Protein 6IEO (pdb70)

Radius of gyration: 20.19 Å; Cα contacts (8 Å, |Δi|>4): 829; chains: 1; bounding box: 56×50×42 Å

Structure (mmCIF, N/CA/C/O backbone):
data_6IEO
#
_entry.id   6IEO
#
_cell.length_a   107.114
_cell.length_b   107.114
_cell.length_c   61.529
_cell.angle_alpha   90.00
_cell.angle_beta   90.00
_cell.angle_gamma   120.00
#
_symmetry.space_group_name_H-M   'H 3'
#
loop_
_entity.id
_entity.type
_entity.pdbx_description
1 polymer 'Probable serine protease HtrA (DEGP protein)'
2 non-polymer 'phenylmethanesulfonic acid'
3 water water
#
loop_
_atom_site.group_PDB
_atom_site.id
_atom_site.type_symbol
_atom_site.label_atom_id
_atom_site.label_alt_id
_atom_site.label_comp_id
_atom_site.label_asym_id
_atom_site.label_entity_id
_atom_site.label_seq_id
_atom_site.pdbx_PDB_ins_code
_atom_site.Cartn_x
_atom_site.Cartn_y
_atom_site.Cartn_z
_atom_site.occupancy
_atom_site.B_iso_or_equiv
_atom_site.auth_seq_id
_atom_site.auth_comp_id
_atom_site.auth_asym_id
_atom_site.auth_atom_id
_atom_site.pdbx_PDB_model_num
ATOM 1 N N . ALA A 1 4 ? 12.003 67.583 51.685 1.00 46.01 226 ALA A N 1
ATOM 2 C CA . ALA A 1 4 ? 11.992 66.863 50.355 1.00 44.27 226 ALA A CA 1
ATOM 3 C C . ALA A 1 4 ? 10.678 66.091 50.164 1.00 42.65 226 ALA A C 1
ATOM 4 O O . ALA A 1 4 ? 10.174 65.449 51.094 1.00 38.41 226 ALA A O 1
ATOM 6 N N . GLY A 1 5 ? 10.151 66.131 48.933 1.00 35.24 227 GLY A N 1
ATOM 7 C CA . GLY A 1 5 ? 8.876 65.518 48.606 1.00 31.16 227 GLY A CA 1
ATOM 8 C C . GLY A 1 5 ? 8.970 64.006 48.531 1.00 29.24 227 GLY A C 1
ATOM 9 O O . GLY A 1 5 ? 10.053 63.438 48.468 1.00 28.07 227 GLY A O 1
ATOM 10 N N . ARG A 1 6 ? 7.801 63.377 48.520 1.00 28.57 228 ARG A N 1
ATOM 11 C CA . ARG A 1 6 ? 7.654 61.931 48.572 1.00 28.48 228 ARG A CA 1
ATOM 12 C C . ARG A 1 6 ? 8.403 61.270 47.408 1.00 26.77 228 ARG A C 1
ATOM 13 O O . ARG A 1 6 ? 9.151 60.313 47.609 1.00 27.50 228 ARG A O 1
ATOM 21 N N . PHE A 1 7 ? 8.183 61.793 46.194 1.00 23.89 229 PHE A N 1
ATOM 22 C CA . PHE A 1 7 ? 8.798 61.263 44.973 1.00 22.95 229 PHE A CA 1
ATOM 23 C C . PHE A 1 7 ? 10.241 61.756 44.852 1.00 23.54 229 PHE A C 1
ATOM 24 O O . PHE A 1 7 ? 11.107 61.053 44.385 1.00 22.59 229 PHE A O 1
ATOM 32 N N . THR A 1 8 ? 10.479 62.998 45.256 1.00 25.90 230 THR A N 1
ATOM 33 C CA . THR A 1 8 ? 11.816 63.562 45.252 1.00 24.17 230 THR A CA 1
ATOM 34 C C . THR A 1 8 ? 12.794 62.646 46.015 1.00 23.43 230 THR A C 1
ATOM 35 O O . THR A 1 8 ? 13.888 62.355 45.548 1.00 23.05 230 THR A O 1
ATOM 39 N N . LYS A 1 9 ? 12.381 62.198 47.198 1.00 23.91 231 LYS A N 1
ATOM 40 C CA . LYS A 1 9 ? 13.193 61.326 48.062 1.00 25.46 231 LYS A CA 1
ATOM 41 C C . LYS A 1 9 ? 13.466 59.973 47.391 1.00 23.35 231 LYS A C 1
ATOM 42 O O . LYS A 1 9 ? 14.557 59.415 47.521 1.00 24.47 231 LYS A O 1
ATOM 47 N N . VAL A 1 10 ? 12.460 59.374 46.768 1.00 22.96 232 VAL A N 1
ATOM 48 C CA . VAL A 1 10 ? 12.634 58.057 46.159 1.00 23.09 232 VAL A CA 1
ATOM 49 C C . VAL A 1 10 ? 13.537 58.179 44.925 1.00 23.11 232 VAL A C 1
ATOM 50 O O . VAL A 1 10 ? 14.474 57.387 44.753 1.00 23.63 232 VAL A O 1
ATOM 54 N N . ALA A 1 11 ? 13.270 59.189 44.083 1.00 22.85 233 ALA A N 1
ATOM 55 C CA . ALA A 1 11 ? 14.109 59.391 42.912 1.00 21.13 233 ALA A CA 1
ATOM 56 C C . ALA A 1 11 ? 15.553 59.598 43.364 1.00 23.22 233 ALA A C 1
ATOM 57 O O . ALA A 1 11 ? 16.456 59.001 42.816 1.00 23.66 233 ALA A O 1
ATOM 59 N N . ALA A 1 12 ? 15.748 60.426 44.380 1.00 24.20 234 ALA A N 1
ATOM 60 C CA . ALA A 1 12 ? 17.089 60.744 44.853 1.00 26.14 234 ALA A CA 1
ATOM 61 C C . ALA A 1 12 ? 17.764 59.481 45.404 1.00 27.43 234 ALA A C 1
ATOM 62 O O . ALA A 1 12 ? 18.955 59.295 45.168 1.00 27.20 234 ALA A O 1
ATOM 64 N N . ALA A 1 13 ? 17.016 58.618 46.103 1.00 26.70 235 ALA A N 1
ATOM 65 C CA . ALA A 1 13 ? 17.605 57.421 46.727 1.00 26.49 235 ALA A CA 1
ATOM 66 C C . ALA A 1 13 ? 18.130 56.465 45.648 1.00 28.79 235 ALA A C 1
ATOM 67 O O . ALA A 1 13 ? 19.151 55.831 45.871 1.00 30.12 235 ALA A O 1
ATOM 69 N N . VAL A 1 14 ? 17.512 56.396 44.457 1.00 28.11 236 VAL A N 1
ATOM 70 C CA . VAL A 1 14 ? 17.936 55.369 43.484 1.00 26.37 236 VAL A CA 1
ATOM 71 C C . VAL A 1 14 ? 18.814 55.961 42.378 1.00 26.54 236 VAL A C 1
ATOM 72 O O . VAL A 1 14 ? 19.332 55.188 41.554 1.00 26.21 236 VAL A O 1
ATOM 76 N N . ALA A 1 15 ? 19.003 57.276 42.331 1.00 28.81 237 ALA A N 1
ATOM 77 C CA . ALA A 1 15 ? 19.687 57.910 41.197 1.00 30.97 237 ALA A CA 1
ATOM 78 C C . ALA A 1 15 ? 21.061 57.273 40.929 1.00 33.05 237 ALA A C 1
ATOM 79 O O . ALA A 1 15 ? 21.428 57.079 39.755 1.00 32.70 237 ALA A O 1
ATOM 81 N N . ASP A 1 16 ? 21.832 56.979 41.976 1.00 31.01 238 ASP A N 1
ATOM 82 C CA . ASP A 1 16 ? 23.202 56.473 41.792 1.00 32.70 238 ASP A CA 1
ATOM 83 C C . ASP A 1 16 ? 23.211 55.048 41.205 1.00 31.10 238 ASP A C 1
ATOM 84 O O . ASP A 1 16 ? 24.247 54.593 40.677 1.00 30.08 238 ASP A O 1
ATOM 89 N N . SER A 1 17 ? 22.084 54.341 41.250 1.00 29.93 239 SER A N 1
ATOM 90 C CA . SER A 1 17 ? 21.982 52.997 40.640 1.00 30.97 239 SER A CA 1
ATOM 91 C C . SER A 1 17 ? 21.638 53.056 39.148 1.00 28.77 239 SER A C 1
ATOM 92 O O . SER A 1 17 ? 21.701 52.017 38.473 1.00 26.43 239 SER A O 1
ATOM 95 N N . VAL A 1 18 ? 21.279 54.230 38.652 1.00 27.45 240 VAL A N 1
ATOM 96 C CA . VAL A 1 18 ? 20.867 54.370 37.268 1.00 27.33 240 VAL A CA 1
ATOM 97 C C . VAL A 1 18 ? 22.007 54.981 36.457 1.00 29.58 240 VAL A C 1
ATOM 98 O O . VAL A 1 18 ? 22.635 55.945 36.917 1.00 33.22 240 VAL A O 1
ATOM 102 N N . VAL A 1 19 ? 22.226 54.448 35.242 1.00 28.17 241 VAL A N 1
ATOM 103 C CA . VAL A 1 19 ? 23.387 54.839 34.424 1.00 26.45 241 VAL A CA 1
ATOM 104 C C . VAL A 1 19 ? 22.928 55.181 33.005 1.00 25.89 241 VAL A C 1
ATOM 105 O O . VAL A 1 19 ? 21.882 54.695 32.516 1.00 24.00 241 VAL A O 1
ATOM 109 N N . THR A 1 20 ? 23.721 56.014 32.365 1.00 24.32 242 THR A N 1
ATOM 110 C CA . THR A 1 20 ? 23.544 56.273 30.951 1.00 27.11 242 THR A CA 1
ATOM 111 C C . THR A 1 20 ? 24.335 55.217 30.173 1.00 27.88 242 THR A C 1
ATOM 112 O O . THR A 1 20 ? 25.476 54.975 30.517 1.00 29.51 242 THR A O 1
ATOM 116 N N . ILE A 1 21 ? 23.763 54.647 29.118 1.00 25.38 243 ILE A N 1
ATOM 117 C CA . ILE A 1 21 ? 24.492 53.716 28.241 1.00 26.77 243 ILE A CA 1
ATOM 118 C C . ILE A 1 21 ? 24.572 54.374 26.875 1.00 28.02 243 ILE A C 1
ATOM 119 O O . ILE A 1 21 ? 23.560 54.692 26.314 1.00 31.13 243 ILE A O 1
ATOM 124 N N . GLU A 1 22 ? 25.783 54.607 26.398 1.00 28.46 244 GLU A N 1
ATOM 125 C CA . GLU A 1 22 ? 25.983 55.322 25.154 1.00 30.26 244 GLU A CA 1
ATOM 126 C C . GLU A 1 22 ? 26.658 54.398 24.152 1.00 28.47 244 GLU A C 1
ATOM 127 O O . GLU A 1 22 ? 27.640 53.774 24.497 1.00 30.09 244 GLU A O 1
ATOM 133 N N . SER A 1 23 ? 26.169 54.345 22.933 1.00 26.89 245 SER A N 1
ATOM 134 C CA . SER A 1 23 ? 26.863 53.562 21.893 1.00 30.45 245 SER A CA 1
ATOM 135 C C . SER A 1 23 ? 27.174 54.512 20.729 1.00 30.25 245 SER A C 1
ATOM 136 O O . SER A 1 23 ? 26.258 55.178 20.223 1.00 28.92 245 SER A O 1
ATOM 139 N N . VAL A 1 24 ? 28.450 54.582 20.366 1.00 30.50 246 VAL A N 1
ATOM 140 C CA . VAL A 1 24 ? 28.954 55.511 19.324 1.00 31.78 246 VAL A CA 1
ATOM 141 C C . VAL A 1 24 ? 29.771 54.746 18.274 1.00 29.51 246 VAL A C 1
ATOM 142 O O . VAL A 1 24 ? 30.580 53.867 18.595 1.00 30.13 246 VAL A O 1
ATOM 146 N N . SER A 1 25 ? 29.526 55.088 17.025 1.00 29.72 247 SER A N 1
ATOM 147 C CA . SER A 1 25 ? 30.396 54.773 15.924 1.00 34.02 247 SER A CA 1
ATOM 148 C C . SER A 1 25 ? 30.860 56.101 15.327 1.00 39.23 247 SER A C 1
ATOM 149 O O . SER A 1 25 ? 30.451 57.160 15.801 1.00 43.33 247 SER A O 1
ATOM 152 N N . ASP A 1 26 ? 31.688 56.097 14.300 1.00 44.95 248 ASP A N 1
ATOM 153 C CA . ASP A 1 26 ? 32.101 57.422 13.809 1.00 48.69 248 ASP A CA 1
ATOM 154 C C . ASP A 1 26 ? 30.949 58.055 13.007 1.00 46.89 248 ASP A C 1
ATOM 155 O O . ASP A 1 26 ? 30.968 59.252 12.782 1.00 52.56 248 ASP A O 1
ATOM 160 N N . GLN A 1 27 ? 29.923 57.289 12.643 1.00 48.60 249 GLN A N 1
ATOM 161 C CA . GLN A 1 27 ? 28.766 57.828 11.922 1.00 51.67 249 GLN A CA 1
ATOM 162 C C . GLN A 1 27 ? 27.616 58.235 12.864 1.00 50.23 249 GLN A C 1
ATOM 163 O O . GLN A 1 27 ? 26.889 59.178 12.541 1.00 57.71 249 GLN A O 1
ATOM 164 N N . GLU A 1 28 ? 27.436 57.559 14.007 1.00 45.35 250 GLU A N 1
ATOM 165 C CA . GLU A 1 28 ? 26.151 57.607 14.753 1.00 45.26 250 GLU A CA 1
ATOM 166 C C . GLU A 1 28 ? 26.397 57.509 16.263 1.00 43.38 250 GLU A C 1
ATOM 167 O O . GLU A 1 28 ? 27.473 57.150 16.711 1.00 37.26 250 GLU A O 1
ATOM 169 N N . GLY A 1 29 ? 25.384 57.831 17.057 1.00 43.99 251 GLY A N 1
ATOM 170 C CA . GLY A 1 29 ? 25.576 57.798 18.503 1.00 47.97 251 GLY A CA 1
ATOM 171 C C . GLY A 1 29 ? 24.265 57.766 19.263 1.00 50.81 251 GLY A C 1
ATOM 172 O O . GLY A 1 29 ? 23.541 58.745 19.240 1.00 60.62 251 GLY A O 1
ATOM 173 N N . MET A 1 30 ? 23.973 56.657 19.947 1.00 49.30 252 MET A N 1
ATOM 174 C CA . MET A 1 30 ? 22.681 56.480 20.622 1.00 46.13 252 MET A CA 1
ATOM 175 C C . MET A 1 30 ? 22.902 56.307 22.123 1.00 41.94 252 MET A C 1
ATOM 176 O O . MET A 1 30 ? 23.989 56.019 22.570 1.00 38.74 252 MET A O 1
ATOM 181 N N . GLN A 1 31 ? 21.828 56.509 22.878 1.00 38.93 253 GLN A N 1
ATOM 182 C CA . GLN A 1 31 ? 21.932 56.720 24.303 1.00 36.90 253 GLN A CA 1
ATOM 183 C C . GLN A 1 31 ? 20.672 56.158 24.975 1.00 31.72 253 GLN A C 1
ATOM 184 O O . GLN A 1 31 ? 19.583 56.322 24.469 1.00 32.30 253 GLN A O 1
ATOM 190 N N . GLY A 1 32 ? 20.821 55.449 26.083 1.00 25.89 254 GLY A N 1
ATOM 191 C CA . GLY A 1 32 ? 19.657 55.057 26.836 1.00 24.56 254 GLY A CA 1
ATOM 192 C C . GLY A 1 32 ? 19.998 54.993 28.306 1.00 23.91 254 GLY A C 1
ATOM 193 O O . GLY A 1 32 ? 21.079 55.454 28.706 1.00 25.08 254 GLY A O 1
ATOM 194 N N . SER A 1 33 ? 19.136 54.358 29.082 1.00 20.88 255 SER A N 1
ATOM 195 C CA . SER A 1 33 ? 19.411 54.170 30.486 1.00 20.70 255 SER A CA 1
ATOM 196 C C . SER A 1 33 ? 19.522 52.683 30.806 1.00 20.52 255 SER A C 1
ATOM 197 O O . SER A 1 33 ? 19.109 51.814 30.027 1.00 19.23 255 SER A O 1
ATOM 200 N N . GLY A 1 34 ? 20.048 52.430 32.010 1.00 20.51 256 GLY A N 1
ATOM 201 C CA . GLY A 1 34 ? 20.156 51.117 32.521 1.00 21.46 256 GLY A CA 1
ATOM 202 C C . GLY A 1 34 ? 20.317 51.155 34.013 1.00 21.94 256 GLY A C 1
ATOM 203 O O . GLY A 1 34 ? 20.428 52.224 34.546 1.00 22.40 256 GLY A O 1
ATOM 204 N N . VAL A 1 35 ? 20.322 49.997 34.672 1.00 23.60 257 VAL A N 1
ATOM 205 C CA . VAL A 1 35 ? 20.378 50.014 36.147 1.00 24.05 257 VAL A CA 1
ATOM 206 C C . VAL A 1 35 ? 21.395 48.968 36.615 1.00 24.75 257 VAL A C 1
ATOM 207 O O . VAL A 1 35 ? 21.532 47.903 36.022 1.00 22.90 257 VAL A O 1
ATOM 211 N N . ILE A 1 36 ? 22.164 49.383 37.623 1.00 24.72 258 ILE A N 1
ATOM 212 C CA . ILE A 1 36 ? 23.153 48.554 38.267 1.00 27.53 258 ILE A CA 1
ATOM 213 C C . ILE A 1 36 ? 22.400 47.526 39.104 1.00 26.16 258 ILE A C 1
ATOM 214 O O . ILE A 1 36 ? 21.659 47.889 40.001 1.00 26.13 258 ILE A O 1
ATOM 219 N N . VAL A 1 37 ? 22.633 46.256 38.809 1.00 27.18 259 VAL A N 1
ATOM 220 C CA . VAL A 1 37 ? 21.925 45.156 39.479 1.00 28.01 259 VAL A CA 1
ATOM 221 C C . VAL A 1 37 ? 22.882 44.232 40.248 1.00 31.71 259 VAL A C 1
ATOM 222 O O . VAL A 1 37 ? 22.405 43.312 40.869 1.00 36.81 259 VAL A O 1
ATOM 226 N N . ASP A 1 38 ? 24.201 44.427 40.213 1.00 33.93 260 ASP A N 1
ATOM 227 C CA . ASP A 1 38 ? 25.143 43.521 40.899 1.00 33.91 260 ASP A CA 1
ATOM 228 C C . ASP A 1 38 ? 26.462 44.269 41.088 1.00 34.89 260 ASP A C 1
ATOM 229 O O . ASP A 1 38 ? 26.972 44.884 40.145 1.00 33.04 260 ASP A O 1
ATOM 234 N N . GLY A 1 39 ? 26.990 44.178 42.306 1.00 37.30 261 GLY A N 1
ATOM 235 C CA . GLY A 1 39 ? 28.176 44.925 42.733 1.00 35.18 261 GLY A CA 1
ATOM 236 C C . GLY A 1 39 ? 29.417 44.610 41.913 1.00 34.35 261 GLY A C 1
ATOM 237 O O . GLY A 1 39 ? 30.328 45.432 41.861 1.00 38.02 261 GLY A O 1
ATOM 238 N N . ARG A 1 40 ? 29.468 43.472 41.231 1.00 37.85 262 ARG A N 1
ATOM 239 C CA . ARG A 1 40 ? 30.616 43.174 40.348 1.00 37.78 262 ARG A CA 1
ATOM 240 C C . ARG A 1 40 ? 30.544 44.004 39.061 1.00 38.13 262 ARG A C 1
ATOM 241 O O . ARG A 1 40 ? 31.506 43.988 38.284 1.00 36.90 262 ARG A O 1
ATOM 249 N N . GLY A 1 41 ? 29.439 44.729 38.844 1.00 34.12 263 GLY A N 1
ATOM 250 C CA . GLY A 1 41 ? 29.343 45.700 37.750 1.00 31.17 263 GLY A CA 1
ATOM 251 C C . GLY A 1 41 ? 28.408 45.244 36.641 1.00 30.57 263 GLY A C 1
ATOM 252 O O . GLY A 1 41 ? 28.550 45.681 35.498 1.00 29.76 263 GLY A O 1
ATOM 253 N N . TYR A 1 42 ? 27.444 44.392 36.967 1.00 28.81 264 TYR A N 1
ATOM 254 C CA . TYR A 1 42 ? 26.447 43.952 35.997 1.00 29.07 264 TYR A CA 1
ATOM 255 C C . TYR A 1 42 ? 25.326 44.983 35.949 1.00 28.01 264 TYR A C 1
ATOM 256 O O . TYR A 1 42 ? 24.868 45.426 37.008 1.00 29.67 264 TYR A O 1
ATOM 265 N N . ILE A 1 43 ? 24.947 45.339 34.721 1.00 27.42 265 ILE A N 1
ATOM 266 C CA . ILE A 1 43 ? 23.982 46.384 34.431 1.00 26.39 265 ILE A CA 1
ATOM 267 C C . ILE A 1 43 ? 22.903 45.824 33.502 1.00 26.56 265 ILE A C 1
ATOM 268 O O . ILE A 1 43 ? 23.230 45.237 32.463 1.00 24.87 265 ILE A O 1
ATOM 273 N N . VAL A 1 44 ? 21.646 46.128 33.817 1.00 25.91 266 VAL A N 1
ATOM 274 C CA . VAL A 1 44 ? 20.528 45.702 32.986 1.00 25.37 266 VAL A CA 1
ATOM 275 C C . VAL A 1 44 ? 19.977 46.909 32.214 1.00 27.97 266 VAL A C 1
ATOM 276 O O . VAL A 1 44 ? 19.842 48.018 32.729 1.00 24.49 266 VAL A O 1
ATOM 280 N N . THR A 1 45 ? 19.657 46.647 30.954 1.00 25.13 267 THR A N 1
ATOM 281 C CA . THR A 1 45 ? 18.945 47.599 30.152 1.00 25.85 267 THR A CA 1
ATOM 282 C C . THR A 1 45 ? 17.965 46.810 29.277 1.00 23.92 267 THR A C 1
ATOM 283 O O . THR A 1 45 ? 17.816 45.586 29.445 1.00 22.79 267 THR A O 1
ATOM 287 N N . ASN A 1 46 ? 17.269 47.501 28.393 1.00 25.63 268 ASN A N 1
ATOM 288 C CA . ASN A 1 46 ? 16.435 46.788 27.418 1.00 27.80 268 ASN A CA 1
ATOM 289 C C . ASN A 1 46 ? 17.297 46.550 26.169 1.00 26.13 268 ASN A C 1
ATOM 290 O O . ASN A 1 46 ? 18.351 47.164 25.978 1.00 26.65 268 ASN A O 1
ATOM 295 N N . ASN A 1 47 ? 16.862 45.632 25.316 1.00 27.29 269 ASN A N 1
ATOM 296 C CA . ASN A 1 47 ? 17.666 45.175 24.174 1.00 25.61 269 ASN A CA 1
ATOM 297 C C . ASN A 1 47 ? 17.720 46.250 23.079 1.00 25.52 269 ASN A C 1
ATOM 298 O O . ASN A 1 47 ? 18.679 46.300 22.346 1.00 26.26 269 ASN A O 1
ATOM 303 N N . HIS A 1 48 ? 16.702 47.105 22.974 1.00 25.90 270 HIS A N 1
ATOM 304 C CA . HIS A 1 48 ? 16.661 48.204 21.993 1.00 29.08 270 HIS A CA 1
ATOM 305 C C . HIS A 1 48 ? 17.831 49.165 22.225 1.00 29.65 270 HIS A C 1
ATOM 306 O O . HIS A 1 48 ? 18.390 49.719 21.287 1.00 31.42 270 HIS A O 1
ATOM 313 N N . VAL A 1 49 ? 18.181 49.382 23.495 1.00 29.43 271 VAL A N 1
ATOM 314 C CA . VAL A 1 49 ? 19.170 50.412 23.838 1.00 28.79 271 VAL A CA 1
ATOM 315 C C . VAL A 1 49 ? 20.546 50.035 23.266 1.00 29.48 271 VAL A C 1
ATOM 316 O O . VAL A 1 49 ? 21.320 50.920 22.889 1.00 29.84 271 VAL A O 1
ATOM 320 N N . ILE A 1 50 ? 20.862 48.746 23.201 1.00 30.05 272 ILE A N 1
ATOM 321 C CA . ILE A 1 50 ? 22.222 48.325 22.790 1.00 29.03 272 ILE A CA 1
ATOM 322 C C . ILE A 1 50 ? 22.183 47.554 21.464 1.00 32.31 272 ILE A C 1
ATOM 323 O O . ILE A 1 50 ? 23.218 47.096 21.004 1.00 28.94 272 ILE A O 1
ATOM 328 N N . SER A 1 51 ? 21.016 47.455 20.849 1.00 34.30 273 SER A N 1
ATOM 329 C CA . SER A 1 51 ? 20.802 46.583 19.715 1.00 34.36 273 SER A CA 1
ATOM 330 C C . SER A 1 51 ? 21.795 46.909 18.599 1.00 33.70 273 SER A C 1
ATOM 331 O O . SER A 1 51 ? 22.445 46.013 18.111 1.00 30.65 273 SER A O 1
ATOM 334 N N . GLU A 1 52 ? 21.898 48.176 18.208 1.00 38.25 274 GLU A N 1
ATOM 335 C CA . GLU A 1 52 ? 22.712 48.568 17.050 1.00 38.57 274 GLU A CA 1
ATOM 336 C C . GLU A 1 52 ? 24.186 48.181 17.305 1.00 38.74 274 GLU A C 1
ATOM 337 O O . GLU A 1 52 ? 24.853 47.654 16.409 1.00 39.20 274 GLU A O 1
ATOM 340 N N . ALA A 1 53 ? 24.686 48.388 18.529 1.00 37.35 275 ALA A N 1
ATOM 341 C CA . ALA A 1 53 ? 26.055 48.016 18.906 1.00 34.49 275 ALA A CA 1
ATOM 342 C C . ALA A 1 53 ? 26.221 46.497 18.940 1.00 37.78 275 ALA A C 1
ATOM 343 O O . ALA A 1 53 ? 27.274 45.959 18.531 1.00 36.60 275 ALA A O 1
ATOM 345 N N . ALA A 1 54 ? 25.220 45.788 19.457 1.00 35.47 276 ALA A N 1
ATOM 346 C CA . ALA A 1 54 ? 25.359 44.320 19.535 1.00 34.54 276 ALA A CA 1
ATOM 347 C C . ALA A 1 54 ? 25.425 43.710 18.133 1.00 32.16 276 ALA A C 1
ATOM 348 O O . ALA A 1 54 ? 26.117 42.710 17.927 1.00 31.02 276 ALA A O 1
ATOM 350 N N . ASN A 1 55 ? 24.721 44.322 17.189 1.00 32.90 277 ASN A N 1
ATOM 351 C CA . ASN A 1 55 ? 24.624 43.812 15.803 1.00 34.08 277 ASN A CA 1
ATOM 352 C C . ASN A 1 55 ? 25.843 44.253 14.974 1.00 34.79 277 ASN A C 1
ATOM 353 O O . ASN A 1 55 ? 26.185 43.585 13.996 1.00 33.78 277 ASN A O 1
ATOM 358 N N A ASN A 1 56 ? 26.490 45.352 15.362 0.45 33.78 278 ASN A N 1
ATOM 359 N N B ASN A 1 56 ? 26.504 45.347 15.366 0.55 31.84 278 ASN A N 1
ATOM 360 C CA A ASN A 1 56 ? 27.615 45.905 14.602 0.45 34.24 278 ASN A CA 1
ATOM 361 C CA B ASN A 1 56 ? 27.646 45.890 14.607 0.55 31.43 278 ASN A CA 1
ATOM 362 C C A ASN A 1 56 ? 28.757 46.231 15.580 0.45 34.74 278 ASN A C 1
ATOM 363 C C B ASN A 1 56 ? 28.765 46.233 15.602 0.55 33.05 278 ASN A C 1
ATOM 364 O O A ASN A 1 56 ? 29.198 47.378 15.676 0.45 34.26 278 ASN A O 1
ATOM 365 O O B ASN A 1 56 ? 29.199 47.381 15.730 0.55 32.40 278 ASN A O 1
ATOM 374 N N . PRO A 1 57 ? 29.268 45.212 16.294 1.00 34.25 279 PRO A N 1
ATOM 375 C CA . PRO A 1 57 ? 30.255 45.454 17.330 1.00 32.46 279 PRO A CA 1
ATOM 376 C C . PRO A 1 57 ? 31.604 45.966 16.799 1.00 30.61 279 PRO A C 1
ATOM 377 O O . PRO A 1 57 ? 32.346 46.538 17.564 1.00 32.23 279 PRO A O 1
ATOM 381 N N . SER A 1 58 ? 31.924 45.784 15.513 1.00 33.98 280 SER A N 1
ATOM 382 C CA . SER A 1 58 ? 33.232 46.233 14.988 1.00 33.86 280 SER A CA 1
ATOM 383 C C . SER A 1 58 ? 33.273 47.758 14.854 1.00 32.45 280 SER A C 1
ATOM 384 O O . SER A 1 58 ? 34.359 48.332 14.767 1.00 33.20 280 SER A O 1
ATOM 387 N N . GLN A 1 59 ? 32.115 48.407 14.842 1.00 31.89 281 GLN A N 1
ATOM 388 C CA . GLN A 1 59 ? 32.039 49.849 14.530 1.00 33.85 281 GLN A CA 1
ATOM 389 C C . GLN A 1 59 ? 31.495 50.647 15.724 1.00 31.17 281 GLN A C 1
ATOM 390 O O . GLN A 1 59 ? 31.678 51.861 15.766 1.00 28.85 281 GLN A O 1
ATOM 396 N N . PHE A 1 60 ? 30.923 49.986 16.719 1.00 29.58 282 PHE A N 1
ATOM 397 C CA . PHE A 1 60 ? 30.371 50.721 17.892 1.00 30.21 282 PHE A CA 1
ATOM 398 C C . PHE A 1 60 ? 31.232 50.491 19.124 1.00 31.33 282 PHE A C 1
ATOM 399 O O . PHE A 1 60 ? 31.754 49.383 19.301 1.00 32.78 282 PHE A O 1
ATOM 407 N N . LYS A 1 61 ? 31.320 51.533 19.958 1.00 31.52 283 LYS A N 1
ATOM 408 C CA . LYS A 1 61 ? 31.919 51.480 21.289 1.00 36.29 283 LYS A CA 1
ATOM 409 C C . LYS A 1 61 ? 30.819 51.801 22.317 1.00 36.17 283 LYS A C 1
ATOM 410 O O . LYS A 1 61 ? 30.124 52.794 22.170 1.00 36.62 283 LYS A O 1
ATOM 413 N N . THR A 1 62 ? 30.685 50.988 23.353 1.00 34.00 284 THR A N 1
ATOM 414 C CA . THR A 1 62 ? 29.655 51.186 24.371 1.00 33.39 284 THR A CA 1
ATOM 415 C C . THR A 1 62 ? 30.308 51.605 25.688 1.00 31.11 284 THR A C 1
ATOM 416 O O . THR A 1 62 ? 31.195 50.910 26.192 1.00 32.91 284 THR A O 1
ATOM 420 N N . THR A 1 63 ? 29.860 52.725 26.229 1.00 28.55 285 THR A N 1
ATOM 421 C CA . THR A 1 63 ? 30.329 53.171 27.525 1.00 29.98 285 THR A CA 1
ATOM 422 C C . THR A 1 63 ? 29.132 53.377 28.457 1.00 29.99 285 THR A C 1
ATOM 423 O O . THR A 1 63 ? 28.002 53.480 28.008 1.00 29.85 285 THR A O 1
ATOM 427 N N . VAL A 1 64 ? 29.427 53.419 29.745 1.00 28.35 286 VAL A N 1
ATOM 428 C CA . VAL A 1 64 ? 28.469 53.643 30.794 1.00 30.56 286 VAL A CA 1
ATOM 429 C C . VAL A 1 64 ? 28.906 54.886 31.563 1.00 31.99 286 VAL A C 1
ATOM 430 O O . VAL A 1 64 ? 30.076 55.002 31.931 1.00 33.43 286 VAL A O 1
ATOM 434 N N . VAL A 1 65 ? 27.971 55.787 31.799 1.00 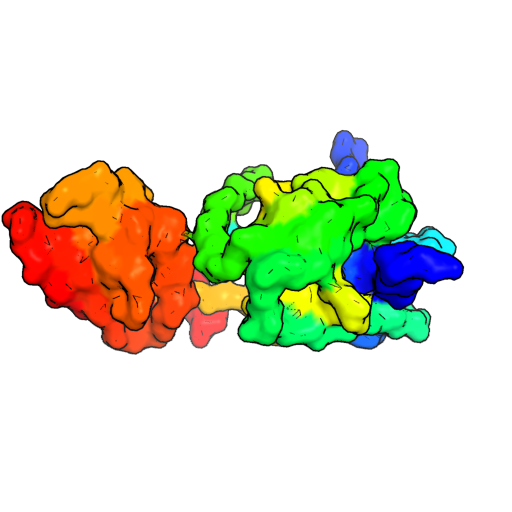30.12 287 VAL A N 1
ATOM 435 C CA . VAL A 1 65 ? 28.250 57.024 32.510 1.00 33.03 287 VAL A CA 1
ATOM 436 C C . VAL A 1 65 ? 27.485 56.995 33.828 1.00 33.50 287 VAL A C 1
ATOM 437 O O . VAL A 1 65 ? 26.290 56.689 33.848 1.00 30.71 287 VAL A O 1
ATOM 441 N N . PHE A 1 66 ? 28.210 57.231 34.914 1.00 31.60 288 PHE A N 1
ATOM 442 C CA . PHE A 1 66 ? 27.661 57.117 36.253 1.00 33.59 288 PHE A CA 1
ATOM 443 C C . PHE A 1 66 ? 27.089 58.471 36.693 1.00 32.80 288 PHE A C 1
ATOM 444 O O . PHE A 1 66 ? 27.210 59.480 35.999 1.00 35.77 288 PHE A O 1
ATOM 452 N N . ASN A 1 67 ? 26.423 58.446 37.834 1.00 37.31 289 ASN A N 1
ATOM 453 C CA . ASN A 1 67 ? 25.729 59.601 38.338 1.00 41.83 289 ASN A CA 1
ATOM 454 C C . ASN A 1 67 ? 26.766 60.680 38.680 1.00 46.04 289 ASN A C 1
ATOM 455 O O . ASN A 1 67 ? 26.522 61.862 38.456 1.00 48.43 289 ASN A O 1
ATOM 460 N N . ASP A 1 68 ? 27.938 60.244 39.156 1.00 48.20 290 ASP A N 1
ATOM 461 C CA . ASP A 1 68 ? 29.052 61.166 39.468 1.00 50.10 290 ASP A CA 1
ATOM 462 C C . ASP A 1 68 ? 29.690 61.729 38.186 1.00 48.16 290 ASP A C 1
ATOM 463 O O . ASP A 1 68 ? 30.464 62.651 38.276 1.00 51.28 290 ASP A O 1
ATOM 467 N N . GLY A 1 69 ? 29.385 61.187 37.008 1.00 45.60 291 GLY A N 1
ATOM 468 C CA . GLY A 1 69 ? 29.895 61.711 35.741 1.00 38.61 291 GLY A CA 1
ATOM 469 C C . GLY A 1 69 ? 31.024 60.868 35.160 1.00 34.80 291 GLY A C 1
ATOM 470 O O . GLY A 1 69 ? 31.397 61.094 34.026 1.00 31.69 291 GLY A O 1
ATOM 471 N N . LYS A 1 70 ? 31.583 59.937 35.938 1.00 35.20 292 LYS A N 1
ATOM 472 C CA . LYS A 1 70 ? 32.583 58.958 35.455 1.00 36.70 292 LYS A CA 1
ATOM 473 C C . LYS A 1 70 ? 32.067 58.207 34.213 1.00 37.59 292 LYS A C 1
ATOM 474 O O . LYS A 1 70 ? 30.936 57.750 34.168 1.00 33.81 292 LYS A O 1
ATOM 478 N N . GLU A 1 71 ? 32.916 58.072 33.211 1.00 37.41 293 GLU A N 1
ATOM 479 C CA . GLU A 1 71 ? 32.575 57.367 32.003 1.00 35.74 293 GLU A CA 1
ATOM 480 C C . GLU A 1 71 ? 33.489 56.153 31.905 1.00 35.34 293 GLU A C 1
ATOM 481 O O . GLU A 1 71 ? 34.694 56.292 32.002 1.00 38.88 293 GLU A O 1
ATOM 487 N N . VAL A 1 72 ? 32.921 54.973 31.762 1.00 31.22 294 VAL A N 1
ATOM 488 C CA . VAL A 1 72 ? 33.704 53.738 31.779 1.00 32.71 294 VAL A CA 1
ATOM 489 C C . VAL A 1 72 ? 33.296 52.869 30.573 1.00 34.58 294 VAL A C 1
ATOM 490 O O . VAL A 1 72 ? 32.113 52.822 30.212 1.00 30.88 294 VAL A O 1
ATOM 494 N N . PRO A 1 73 ? 34.253 52.137 29.964 1.00 36.20 295 PRO A N 1
ATOM 495 C CA . PRO A 1 73 ? 33.923 51.164 28.897 1.00 34.25 295 PRO A CA 1
ATOM 496 C C . PRO A 1 73 ? 33.043 50.029 29.442 1.00 30.22 295 PRO A C 1
ATOM 497 O O . PRO A 1 73 ? 33.165 49.648 30.606 1.00 33.18 295 PRO A O 1
ATOM 501 N N . ALA A 1 74 ? 32.161 49.505 28.611 1.00 30.96 296 ALA A N 1
ATOM 502 C CA . ALA A 1 74 ? 31.209 48.509 29.049 1.00 30.59 296 ALA A CA 1
ATOM 503 C C . ALA A 1 74 ? 31.168 47.391 28.023 1.00 30.61 296 ALA A C 1
ATOM 504 O O . ALA A 1 74 ? 31.224 47.681 26.851 1.00 32.40 296 ALA A O 1
ATOM 506 N N . ASN A 1 75 ? 31.091 46.151 28.483 1.00 28.96 297 ASN A N 1
ATOM 507 C CA . ASN A 1 75 ? 31.000 45.020 27.577 1.00 33.45 297 ASN A CA 1
ATOM 508 C C . ASN A 1 75 ? 29.602 44.406 27.666 1.00 30.73 297 ASN A C 1
ATOM 509 O O . ASN A 1 75 ? 29.014 44.332 28.747 1.00 27.52 297 ASN A O 1
ATOM 514 N N . LEU A 1 76 ? 29.111 43.982 26.507 1.00 31.03 298 LEU A N 1
ATOM 515 C CA . LEU A 1 76 ? 27.842 43.284 26.394 1.00 31.18 298 LEU A CA 1
ATOM 516 C C . LEU A 1 76 ? 28.005 41.848 26.879 1.00 29.80 298 LEU A C 1
ATOM 517 O O . LEU A 1 76 ? 28.791 41.107 26.330 1.00 32.56 298 LEU A O 1
ATOM 522 N N . VAL A 1 77 ? 27.268 41.481 27.912 1.00 29.59 299 VAL A N 1
ATOM 523 C CA . VAL A 1 77 ? 27.336 40.154 28.524 1.00 30.37 299 VAL A CA 1
ATOM 524 C C . VAL A 1 77 ? 26.406 39.192 27.761 1.00 31.80 299 VAL A C 1
ATOM 525 O O . VAL A 1 77 ? 26.719 38.042 27.508 1.00 27.17 299 VAL A O 1
ATOM 529 N N . GLY A 1 78 ? 25.224 39.672 27.416 1.00 29.63 300 GLY A N 1
ATOM 530 C CA . GLY A 1 78 ? 24.303 38.905 26.590 1.00 30.65 300 GLY A CA 1
ATOM 531 C C . GLY A 1 78 ? 23.013 39.682 26.423 1.00 30.41 300 GLY A C 1
ATOM 532 O O . GLY A 1 78 ? 22.835 40.696 27.113 1.00 29.81 300 GLY A O 1
ATOM 533 N N . ARG A 1 79 ? 22.135 39.220 25.541 1.00 29.26 301 ARG A N 1
ATOM 534 C CA . ARG A 1 79 ? 20.885 39.948 25.286 1.00 30.15 301 ARG A CA 1
ATOM 535 C C . ARG A 1 79 ? 19.824 38.976 24.782 1.00 29.79 301 ARG A C 1
ATOM 536 O O . ARG A 1 79 ? 20.130 37.940 24.186 1.00 29.20 301 ARG A O 1
ATOM 544 N N . ASP A 1 80 ? 18.576 39.363 25.019 1.00 29.23 302 ASP A N 1
ATOM 545 C CA . ASP A 1 80 ? 17.455 38.557 24.639 1.00 28.35 302 ASP A CA 1
ATOM 546 C C . ASP A 1 80 ? 16.436 39.455 23.944 1.00 27.50 302 ASP A C 1
ATOM 547 O O . ASP A 1 80 ? 15.602 40.122 24.611 1.00 28.31 302 ASP A O 1
ATOM 552 N N . PRO A 1 81 ? 16.469 39.458 22.615 1.00 27.01 303 PRO A N 1
ATOM 553 C CA . PRO A 1 81 ? 15.477 40.281 21.930 1.00 27.37 303 PRO A CA 1
ATOM 554 C C . PRO A 1 81 ? 14.024 39.832 22.200 1.00 27.42 303 PRO A C 1
ATOM 555 O O . PRO A 1 81 ? 13.105 40.664 22.090 1.00 31.10 303 PRO A O 1
ATOM 559 N N . LYS A 1 82 ? 13.796 38.579 22.602 1.00 26.04 304 LYS A N 1
ATOM 560 C CA . LYS A 1 82 ? 12.432 38.105 22.823 1.00 27.37 304 LYS A CA 1
ATOM 561 C C . LYS A 1 82 ? 11.836 38.722 24.093 1.00 29.17 304 LYS A C 1
ATOM 562 O O . LYS A 1 82 ? 10.636 38.924 24.137 1.00 29.16 304 LYS A O 1
ATOM 568 N N . THR A 1 83 ? 12.646 39.061 25.098 1.00 29.35 305 THR A N 1
ATOM 569 C CA . THR A 1 83 ? 12.127 39.746 26.316 1.00 29.51 305 THR A CA 1
ATOM 570 C C . THR A 1 83 ? 12.564 41.216 26.355 1.00 29.65 305 THR A C 1
ATOM 571 O O . THR A 1 83 ? 12.287 41.935 27.326 1.00 31.40 305 THR A O 1
ATOM 575 N N . ASP A 1 84 ? 13.223 41.671 25.299 1.00 27.94 306 ASP A N 1
ATOM 576 C CA . ASP A 1 84 ? 13.754 43.026 25.189 1.00 28.56 306 ASP A CA 1
ATOM 577 C C . ASP A 1 84 ? 14.672 43.381 26.368 1.00 28.73 306 ASP A C 1
ATOM 578 O O . ASP A 1 84 ? 14.600 44.523 26.893 1.00 24.36 306 ASP A O 1
ATOM 583 N N . LEU A 1 85 ? 15.565 42.454 26.747 1.00 26.31 307 LEU A N 1
ATOM 584 C CA . LEU A 1 85 ? 16.501 42.701 27.831 1.00 25.90 307 LEU A CA 1
ATOM 585 C C . LEU A 1 85 ? 17.943 42.452 27.366 1.00 28.80 307 LEU A C 1
ATOM 586 O O . LEU A 1 85 ? 18.193 41.686 26.440 1.00 27.73 307 LEU A O 1
ATOM 591 N N . ALA A 1 86 ? 18.868 43.117 28.047 1.00 26.01 308 ALA A N 1
ATOM 592 C CA . ALA A 1 86 ? 20.284 42.962 27.802 1.00 25.35 308 ALA A CA 1
ATOM 593 C C . ALA A 1 86 ? 21.018 43.217 29.116 1.00 26.90 308 ALA A C 1
ATOM 594 O O . ALA A 1 86 ? 20.485 43.906 30.020 1.00 22.96 308 ALA A O 1
ATOM 596 N N . VAL A 1 87 ? 22.213 42.629 29.220 1.00 25.25 309 VAL A N 1
ATOM 597 C CA . VAL A 1 87 ? 23.077 42.807 30.388 1.00 25.54 309 VAL A CA 1
ATOM 598 C C . VAL A 1 87 ? 24.449 43.279 29.905 1.00 26.26 309 VAL A C 1
ATOM 599 O O . VAL A 1 87 ? 25.009 42.787 28.910 1.00 27.53 309 VAL A O 1
ATOM 603 N N . LEU A 1 88 ? 24.949 44.287 30.596 1.00 27.33 310 LEU A N 1
ATOM 604 C CA . LEU A 1 88 ? 26.292 44.837 30.378 1.00 27.22 310 LEU A CA 1
ATOM 605 C C . LEU A 1 88 ? 27.134 44.590 31.616 1.00 26.22 310 LEU A C 1
ATOM 606 O O . LEU A 1 88 ? 26.614 44.335 32.670 1.00 26.13 310 LEU A O 1
ATOM 611 N N . LYS A 1 89 ? 28.441 44.705 31.436 1.00 31.28 311 LYS A N 1
ATOM 612 C CA . LYS A 1 89 ? 29.390 44.534 32.503 1.00 33.32 311 LYS A CA 1
ATOM 613 C C . LYS A 1 89 ? 30.436 45.653 32.445 1.00 31.52 311 LYS A C 1
ATOM 614 O O . LYS A 1 89 ? 31.031 45.890 31.405 1.00 29.66 311 LYS A O 1
ATOM 620 N N . VAL A 1 90 ? 30.641 46.323 33.571 1.00 29.50 312 VAL A N 1
ATOM 621 C CA . VAL A 1 90 ? 31.774 47.227 33.760 1.00 34.90 312 VAL A CA 1
ATOM 622 C C . VAL A 1 90 ? 32.761 46.553 34.737 1.00 39.02 312 VAL A C 1
ATOM 623 O O . VAL A 1 90 ? 32.363 45.908 35.706 1.00 35.60 312 VAL A O 1
ATOM 627 N N . ASP A 1 91 ? 34.056 46.734 34.482 1.00 42.33 313 ASP A N 1
ATOM 628 C CA . ASP A 1 91 ? 35.086 45.966 35.167 1.00 42.55 313 ASP A CA 1
ATOM 629 C C . ASP A 1 91 ? 35.771 46.852 36.199 1.00 43.49 313 ASP A C 1
ATOM 630 O O . ASP A 1 91 ? 36.128 48.001 35.904 1.00 38.50 313 ASP A O 1
ATOM 635 N N . ASN A 1 92 ? 35.899 46.285 37.397 1.00 44.97 314 ASN A N 1
ATOM 636 C CA . ASN A 1 92 ? 36.780 46.766 38.447 1.00 50.88 314 ASN A CA 1
ATOM 637 C C . ASN A 1 92 ? 36.390 48.194 38.852 1.00 49.99 314 ASN A C 1
ATOM 638 O O . ASN A 1 92 ? 37.258 48.967 39.197 1.00 49.85 314 ASN A O 1
ATOM 643 N N . VAL A 1 93 ? 35.093 48.535 38.821 1.00 50.09 315 VAL A N 1
ATOM 644 C CA . VAL A 1 93 ? 34.592 49.819 39.359 1.00 46.56 315 VAL A CA 1
ATOM 645 C C . VAL A 1 93 ? 34.136 49.569 40.805 1.00 52.14 315 VAL A C 1
ATOM 646 O O . VAL A 1 93 ? 33.411 48.601 41.075 1.00 58.32 315 VAL A O 1
ATOM 650 N N . ASP A 1 94 ? 34.543 50.441 41.728 1.00 52.21 316 ASP A N 1
ATOM 651 C CA . ASP A 1 94 ? 34.403 50.178 43.175 1.00 51.24 316 ASP A CA 1
ATOM 652 C C . ASP A 1 94 ? 33.305 51.059 43.794 1.00 48.62 316 ASP A C 1
ATOM 653 O O . ASP A 1 94 ? 33.045 52.204 43.352 1.00 45.09 316 ASP A O 1
ATOM 654 N N . ASN A 1 95 ? 32.689 50.525 44.847 1.00 47.26 317 ASN A N 1
ATOM 655 C CA . ASN A 1 95 ? 31.651 51.246 45.603 1.00 46.38 317 ASN A CA 1
ATOM 656 C C . ASN A 1 95 ? 30.434 51.509 44.701 1.00 44.79 317 ASN A C 1
ATOM 657 O O . ASN A 1 95 ? 29.870 52.610 44.729 1.00 51.48 317 ASN A O 1
ATOM 659 N N . LEU A 1 96 ? 30.047 50.525 43.891 1.00 40.74 318 LEU A N 1
ATOM 660 C CA . LEU A 1 96 ? 28.827 50.638 43.082 1.00 41.06 318 LEU A CA 1
ATOM 661 C C . LEU A 1 96 ? 27.614 50.593 44.006 1.00 40.90 318 LEU A C 1
ATOM 662 O O . LEU A 1 96 ? 27.529 49.724 44.881 1.00 40.08 318 LEU A O 1
ATOM 667 N N . THR A 1 97 ? 26.705 51.540 43.777 1.00 43.16 319 THR A N 1
ATOM 668 C CA . THR A 1 97 ? 25.376 51.544 44.371 1.00 38.05 319 THR A CA 1
ATOM 669 C C . THR A 1 97 ? 24.464 50.584 43.593 1.00 35.37 319 THR A C 1
ATOM 670 O O . THR A 1 97 ? 23.943 50.910 42.520 1.00 33.64 319 THR A O 1
ATOM 674 N N . VAL A 1 98 ? 24.291 49.390 44.135 1.00 34.67 320 VAL A N 1
ATOM 675 C CA . VAL A 1 98 ? 23.502 48.370 43.472 1.00 34.98 320 VAL A CA 1
ATOM 676 C C . VAL A 1 98 ? 22.017 48.684 43.711 1.00 31.19 320 VAL A C 1
ATOM 677 O O . VAL A 1 98 ? 21.611 48.940 44.821 1.00 31.88 320 VAL A O 1
ATOM 681 N N . ALA A 1 99 ? 21.193 48.636 42.670 1.00 30.72 321 ALA A N 1
ATOM 682 C CA . ALA A 1 99 ? 19.723 48.736 42.848 1.00 28.68 321 ALA A CA 1
ATOM 683 C C . ALA A 1 99 ? 19.187 47.594 43.735 1.00 27.94 321 ALA A C 1
ATOM 684 O O . ALA A 1 99 ? 19.742 46.489 43.782 1.00 27.10 321 ALA A O 1
ATOM 686 N N . ARG A 1 100 ? 18.118 47.870 44.488 1.00 28.52 322 ARG A N 1
ATOM 687 C CA . ARG A 1 100 ? 17.439 46.830 45.242 1.00 28.85 322 ARG A CA 1
ATOM 688 C C . ARG A 1 100 ? 16.288 46.303 44.401 1.00 28.37 322 ARG A C 1
ATOM 689 O O . ARG A 1 100 ? 15.457 47.091 43.958 1.00 26.83 322 ARG A O 1
ATOM 697 N N . LEU A 1 101 ? 16.249 45.002 44.171 1.00 27.04 323 LEU A N 1
ATOM 698 C CA . LEU A 1 101 ? 15.251 44.463 43.252 1.00 28.24 323 LEU A CA 1
ATOM 699 C C . LEU A 1 101 ? 14.045 44.014 44.067 1.00 30.57 323 LEU A C 1
ATOM 700 O O . LEU A 1 101 ? 14.199 43.223 44.982 1.00 32.92 323 LEU A O 1
ATOM 705 N N . GLY A 1 102 ? 12.870 44.573 43.744 1.00 30.31 324 GLY A N 1
ATOM 706 C CA . GLY A 1 102 ? 11.602 44.214 44.354 1.00 29.25 324 GLY A CA 1
ATOM 707 C C . GLY A 1 102 ? 11.042 42.899 43.829 1.00 27.71 324 GLY A C 1
ATOM 708 O O . GLY A 1 102 ? 11.707 42.123 43.155 1.00 26.72 324 GLY A O 1
ATOM 709 N N . ASP A 1 103 ? 9.770 42.690 44.100 1.00 26.43 325 ASP A N 1
ATOM 710 C CA . ASP A 1 103 ? 9.090 41.502 43.668 1.00 27.15 325 ASP A CA 1
ATOM 711 C C . ASP A 1 103 ? 7.856 41.876 42.844 1.00 25.11 325 ASP A C 1
ATOM 712 O O . ASP A 1 103 ? 6.836 42.256 43.409 1.00 25.02 325 ASP A O 1
ATOM 717 N N . SER A 1 104 ? 7.911 41.704 41.526 1.00 23.33 326 SER A N 1
ATOM 718 C CA . SER A 1 104 ? 6.850 42.180 40.698 1.00 25.15 326 SER A CA 1
ATOM 719 C C . SER A 1 104 ? 5.536 41.419 40.948 1.00 26.12 326 SER A C 1
ATOM 720 O O . SER A 1 104 ? 4.478 41.884 40.517 1.00 27.36 326 SER A O 1
ATOM 723 N N . SER A 1 105 ? 5.572 40.265 41.624 1.00 26.21 327 SER A N 1
ATOM 724 C CA . SER A 1 105 ? 4.362 39.488 41.840 1.00 26.62 327 SER A CA 1
ATOM 725 C C . SER A 1 105 ? 3.548 40.137 42.961 1.00 27.07 327 SER A C 1
ATOM 726 O O . SER A 1 105 ? 2.379 39.816 43.135 1.00 29.93 327 SER A O 1
ATOM 729 N N . LYS A 1 106 ? 4.168 41.034 43.711 1.00 25.50 328 LYS A N 1
ATOM 730 C CA . LYS A 1 106 ? 3.487 41.716 44.809 1.00 29.17 328 LYS A CA 1
ATOM 731 C C . LYS A 1 106 ? 2.963 43.080 44.338 1.00 25.75 328 LYS A C 1
ATOM 732 O O . LYS A 1 106 ? 2.283 43.747 45.068 1.00 24.60 328 LYS A O 1
ATOM 737 N N . VAL A 1 107 ? 3.211 43.446 43.100 1.00 23.85 329 VAL A N 1
ATOM 738 C CA . VAL A 1 107 ? 2.766 44.758 42.643 1.00 23.07 329 VAL A CA 1
ATOM 739 C C . VAL A 1 107 ? 1.264 44.694 42.370 1.00 21.50 329 VAL A C 1
ATOM 740 O O . VAL A 1 107 ? 0.765 43.693 41.918 1.00 22.50 329 VAL A O 1
ATOM 744 N N . ARG A 1 108 ? 0.576 45.795 42.641 1.00 23.27 330 ARG A N 1
ATOM 745 C CA . ARG A 1 108 ? -0.863 45.854 42.466 1.00 23.65 330 ARG A CA 1
ATOM 746 C C . ARG A 1 108 ? -1.247 47.069 41.626 1.00 22.84 330 ARG A C 1
ATOM 747 O O . ARG A 1 108 ? -0.589 48.107 41.605 1.00 21.17 330 ARG A O 1
ATOM 755 N N . VAL A 1 109 ? -2.351 46.908 40.937 1.00 20.66 331 VAL A N 1
ATOM 756 C CA . VAL A 1 109 ? -2.896 48.019 40.186 1.00 22.66 331 VAL A CA 1
ATOM 757 C C . VAL A 1 109 ? -3.245 49.167 41.132 1.00 22.31 331 VAL A C 1
ATOM 758 O O . VAL A 1 109 ? -3.787 48.950 42.217 1.00 21.18 331 VAL A O 1
ATOM 762 N N . GLY A 1 110 ? -2.896 50.390 40.703 1.00 23.21 332 GLY A N 1
ATOM 763 C CA . GLY A 1 110 ? -3.011 51.617 41.517 1.00 21.24 332 GLY A CA 1
ATOM 764 C C . GLY A 1 110 ? -1.752 51.963 42.306 1.00 19.87 332 GLY A C 1
ATOM 765 O O . GLY A 1 110 ? -1.637 53.092 42.821 1.00 20.32 332 GLY A O 1
ATOM 766 N N . ASP A 1 111 ? -0.787 51.047 42.414 1.00 19.67 333 ASP A N 1
ATOM 767 C CA . ASP A 1 111 ? 0.453 51.335 43.123 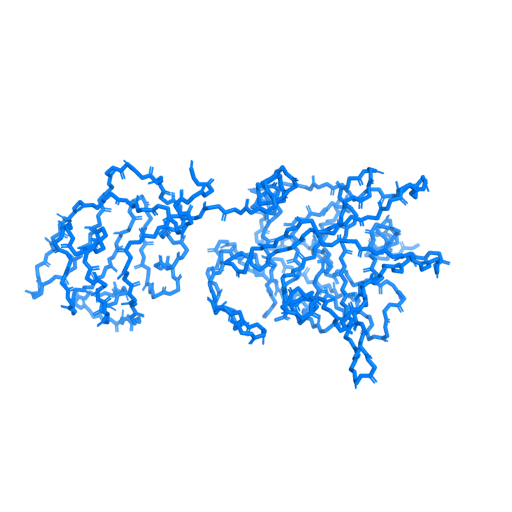1.00 20.30 333 ASP A CA 1
ATOM 768 C C . ASP A 1 111 ? 1.183 52.504 42.440 1.00 21.11 333 ASP A C 1
ATOM 769 O O . ASP A 1 111 ? 1.311 52.496 41.213 1.00 21.21 333 ASP A O 1
ATOM 774 N N . GLU A 1 112 ? 1.688 53.447 43.225 1.00 19.18 334 GLU A N 1
ATOM 775 C CA . GLU A 1 112 ? 2.395 54.622 42.709 1.00 21.04 334 GLU A CA 1
ATOM 776 C C . GLU A 1 112 ? 3.799 54.193 42.296 1.00 20.32 334 GLU A C 1
ATOM 777 O O . GLU A 1 112 ? 4.449 53.436 43.047 1.00 20.63 334 GLU A O 1
ATOM 783 N N . VAL A 1 113 ? 4.265 54.707 41.140 1.00 19.39 335 VAL A N 1
ATOM 784 C CA . VAL A 1 113 ? 5.579 54.340 40.614 1.00 18.23 335 VAL A CA 1
ATOM 785 C C . VAL A 1 113 ? 6.318 55.558 40.023 1.00 20.64 335 VAL A C 1
ATOM 786 O O . VAL A 1 113 ? 5.736 56.583 39.656 1.00 20.01 335 VAL A O 1
ATOM 790 N N . LEU A 1 114 ? 7.630 55.404 39.936 1.00 18.57 336 LEU A N 1
ATOM 791 C CA . LEU A 1 114 ? 8.480 56.309 39.232 1.00 19.69 336 LEU A CA 1
ATOM 792 C C . LEU A 1 114 ? 9.144 55.530 38.096 1.00 19.70 336 LEU A C 1
ATOM 793 O O . LEU A 1 114 ? 9.666 54.415 38.315 1.00 18.26 336 LEU A O 1
ATOM 798 N N . ALA A 1 115 ? 9.099 56.113 36.892 1.00 18.58 337 ALA A N 1
ATOM 799 C CA . ALA A 1 115 ? 9.884 55.613 35.779 1.00 19.82 337 ALA A CA 1
ATOM 800 C C . ALA A 1 115 ? 11.145 56.476 35.661 1.00 21.06 337 ALA A C 1
ATOM 801 O O . ALA A 1 115 ? 11.106 57.609 35.190 1.00 21.04 337 ALA A O 1
ATOM 803 N N . VAL A 1 116 ? 12.264 55.911 36.063 1.00 19.55 338 VAL A N 1
ATOM 804 C CA . VAL A 1 116 ? 13.461 56.704 36.332 1.00 19.84 338 VAL A CA 1
ATOM 805 C C . VAL A 1 116 ? 14.473 56.531 35.201 1.00 21.25 338 VAL A C 1
ATOM 806 O O . VAL A 1 116 ? 14.940 55.443 34.944 1.00 21.30 338 VAL A O 1
ATOM 810 N N . GLY A 1 117 ? 14.820 57.642 34.562 1.00 21.45 339 GLY A N 1
ATOM 811 C CA . GLY A 1 117 ? 15.869 57.673 33.580 1.00 22.55 339 GLY A CA 1
ATOM 812 C C . GLY A 1 117 ? 17.164 58.133 34.218 1.00 24.79 339 GLY A C 1
ATOM 813 O O . GLY A 1 117 ? 17.167 58.625 35.354 1.00 24.46 339 GLY A O 1
ATOM 814 N N . ALA A 1 118 ? 18.270 57.971 33.503 1.00 26.29 340 ALA A N 1
ATOM 815 C CA . ALA A 1 118 ? 19.579 58.231 34.096 1.00 27.02 340 ALA A CA 1
ATOM 816 C C . ALA A 1 118 ? 19.817 59.740 34.206 1.00 30.94 340 ALA A C 1
ATOM 817 O O . ALA A 1 118 ? 19.664 60.488 33.235 1.00 33.69 340 ALA A O 1
ATOM 819 N N . PRO A 1 119 ? 20.205 60.193 35.380 1.00 34.48 341 PRO A N 1
ATOM 820 C CA . PRO A 1 119 ? 20.230 61.618 35.648 1.00 38.81 341 PRO A CA 1
ATOM 821 C C . PRO A 1 119 ? 21.059 62.439 34.645 1.00 41.20 341 PRO A C 1
ATOM 822 O O . PRO A 1 119 ? 20.653 63.568 34.364 1.00 40.16 341 PRO A O 1
ATOM 826 N N . LEU A 1 120 ? 22.138 61.892 34.051 1.00 39.94 342 LEU A N 1
ATOM 827 C CA . LEU A 1 120 ? 23.007 62.708 33.147 1.00 41.45 342 LEU A CA 1
ATOM 828 C C . LEU A 1 120 ? 22.693 62.466 31.661 1.00 40.55 342 LEU A C 1
ATOM 829 O O . LEU A 1 120 ? 23.288 63.105 30.814 1.00 43.97 342 LEU A O 1
ATOM 834 N N . GLY A 1 121 ? 21.805 61.545 31.303 1.00 37.75 343 GLY A N 1
ATOM 835 C CA . GLY A 1 121 ? 21.472 61.377 29.884 1.00 35.73 343 GLY A CA 1
ATOM 836 C C . GLY A 1 121 ? 21.024 62.692 29.265 1.00 38.17 343 GLY A C 1
ATOM 837 O O . GLY A 1 121 ? 20.452 63.536 29.952 1.00 36.64 343 GLY A O 1
ATOM 838 N N . LEU A 1 122 ? 21.264 62.857 27.969 1.00 38.03 344 LEU A N 1
ATOM 839 C CA . LEU A 1 122 ? 20.926 64.094 27.261 1.00 43.59 344 LEU A CA 1
ATOM 840 C C . LEU A 1 122 ? 19.425 64.400 27.406 1.00 43.98 344 LEU A C 1
ATOM 841 O O . LEU A 1 122 ? 19.048 65.524 27.756 1.00 49.37 344 LEU A O 1
ATOM 845 N N . ARG A 1 123 ? 18.571 63.417 27.148 1.00 41.41 345 ARG A N 1
ATOM 846 C CA . ARG A 1 123 ? 17.121 63.664 27.124 1.00 43.68 345 ARG A CA 1
ATOM 847 C C . ARG A 1 123 ? 16.459 63.175 28.425 1.00 33.49 345 ARG A C 1
ATOM 848 O O . ARG A 1 123 ? 15.276 62.973 28.442 1.00 33.18 345 ARG A O 1
ATOM 849 N N . SER A 1 124 ? 17.197 63.049 29.515 1.00 33.45 346 SER A N 1
ATOM 850 C CA . SER A 1 124 ? 16.743 62.234 30.654 1.00 31.97 346 SER A CA 1
ATOM 851 C C . SER A 1 124 ? 15.406 62.732 31.250 1.00 25.83 346 SER A C 1
ATOM 852 O O . SER A 1 124 ? 15.135 63.919 31.359 1.00 23.85 346 SER A O 1
ATOM 855 N N . THR A 1 125 ? 14.587 61.792 31.672 1.00 26.82 347 THR A N 1
ATOM 856 C CA . THR A 1 125 ? 13.313 62.081 32.307 1.00 26.30 347 THR A CA 1
ATOM 857 C C . THR A 1 125 ? 13.144 61.198 33.548 1.00 25.24 347 THR A C 1
ATOM 858 O O . THR A 1 125 ? 13.647 60.062 33.607 1.00 25.46 347 THR A O 1
ATOM 862 N N . VAL A 1 126 ? 12.461 61.762 34.544 1.00 23.29 348 VAL A N 1
ATOM 863 C CA . VAL A 1 126 ? 11.836 60.990 35.583 1.00 20.92 348 VAL A CA 1
ATOM 864 C C . VAL A 1 126 ? 10.325 61.290 35.555 1.00 19.88 348 VAL A C 1
ATOM 865 O O . VAL A 1 126 ? 9.909 62.447 35.658 1.00 18.59 348 VAL A O 1
ATOM 869 N N . THR A 1 127 ? 9.508 60.253 35.476 1.00 19.03 349 THR A N 1
ATOM 870 C CA . THR A 1 127 ? 8.057 60.464 35.405 1.00 20.01 349 THR A CA 1
ATOM 871 C C . THR A 1 127 ? 7.338 59.681 36.510 1.00 18.28 349 THR A C 1
ATOM 872 O O . THR A 1 127 ? 7.853 58.724 37.099 1.00 17.69 349 THR A O 1
ATOM 876 N N . GLN A 1 128 ? 6.106 60.061 36.761 1.00 18.67 350 GLN A N 1
ATOM 877 C CA . GLN A 1 128 ? 5.389 59.469 37.869 1.00 21.75 350 GLN A CA 1
ATOM 878 C C . GLN A 1 128 ? 3.984 59.078 37.409 1.00 20.00 350 GLN A C 1
ATOM 879 O O . GLN A 1 128 ? 3.396 59.735 36.597 1.00 19.27 350 GLN A O 1
ATOM 885 N N . GLY A 1 129 ? 3.471 57.991 37.975 1.00 17.79 351 GLY A N 1
ATOM 886 C CA . GLY A 1 129 ? 2.143 57.518 37.675 1.00 18.15 351 GLY A CA 1
ATOM 887 C C . GLY A 1 129 ? 1.794 56.343 38.578 1.00 18.85 351 GLY A C 1
ATOM 888 O O . GLY A 1 129 ? 2.348 56.198 39.706 1.00 20.27 351 GLY A O 1
ATOM 889 N N . ILE A 1 130 ? 0.844 55.557 38.123 1.00 17.45 352 ILE A N 1
ATOM 890 C CA . ILE A 1 130 ? 0.474 54.339 38.836 1.00 18.97 352 ILE A CA 1
ATOM 891 C C . ILE A 1 130 ? 0.622 53.144 37.905 1.00 18.49 352 ILE A C 1
ATOM 892 O O . ILE A 1 130 ? 0.685 53.285 36.691 1.00 17.59 352 ILE A O 1
ATOM 897 N N . VAL A 1 131 ? 0.618 51.956 38.498 1.00 19.10 353 VAL A N 1
ATOM 898 C CA . VAL A 1 131 ? 0.435 50.761 37.734 1.00 19.02 353 VAL A CA 1
ATOM 899 C C . VAL A 1 131 ? -1.015 50.713 37.234 1.00 19.83 353 VAL A C 1
ATOM 900 O O . VAL A 1 131 ? -1.967 50.760 38.030 1.00 22.62 353 VAL A O 1
ATOM 904 N N . SER A 1 132 ? -1.170 50.579 35.922 1.00 18.91 354 SER A N 1
ATOM 905 C CA A SER A 1 132 ? -2.468 50.587 35.238 0.48 20.11 354 SER A CA 1
ATOM 906 C CA B SER A 1 132 ? -2.479 50.587 35.283 0.52 20.44 354 SER A CA 1
ATOM 907 C C . SER A 1 132 ? -2.950 49.162 34.943 1.00 21.70 354 SER A C 1
ATOM 908 O O . SER A 1 132 ? -4.152 48.928 34.804 1.00 21.52 354 SER A O 1
ATOM 913 N N . ALA A 1 133 ? -2.030 48.214 34.748 1.00 20.72 355 ALA A N 1
ATOM 914 C CA . ALA A 1 133 ? -2.414 46.841 34.485 1.00 22.42 355 ALA A CA 1
ATOM 915 C C . ALA A 1 133 ? -1.210 45.933 34.713 1.00 23.60 355 ALA A C 1
ATOM 916 O O . ALA A 1 133 ? -0.053 46.365 34.625 1.00 24.18 355 ALA A O 1
ATOM 918 N N . LEU A 1 134 ? -1.516 44.684 34.993 1.00 24.11 356 LEU A N 1
ATOM 919 C CA . LEU A 1 134 ? -0.508 43.656 35.228 1.00 25.11 356 LEU A CA 1
ATOM 920 C C . LEU A 1 134 ? -0.620 42.563 34.168 1.00 25.10 356 LEU A C 1
ATOM 921 O O . LEU A 1 134 ? -1.674 42.337 33.625 1.00 22.78 356 LEU A O 1
ATOM 926 N N . HIS A 1 135 ? 0.488 41.877 33.898 1.00 25.90 357 HIS A N 1
ATOM 927 C CA . HIS A 1 135 ? 0.479 40.735 33.004 1.00 26.45 357 HIS A CA 1
ATOM 928 C C . HIS A 1 135 ? -0.220 41.100 31.693 1.00 26.15 357 HIS A C 1
ATOM 929 O O . HIS A 1 135 ? -1.113 40.380 31.214 1.00 24.01 357 HIS A O 1
ATOM 936 N N . ARG A 1 136 ? 0.257 42.177 31.083 1.00 25.73 358 ARG A N 1
ATOM 937 C CA . ARG A 1 136 ? -0.359 42.744 29.909 1.00 26.52 358 ARG A CA 1
ATOM 938 C C . ARG A 1 136 ? 0.547 42.488 28.698 1.00 26.89 358 ARG A C 1
ATOM 939 O O . ARG A 1 136 ? 1.555 43.196 28.499 1.00 25.92 358 ARG A O 1
ATOM 947 N N . PRO A 1 137 ? 0.164 41.540 27.843 1.00 26.58 359 PRO A N 1
ATOM 948 C CA . PRO A 1 137 ? 0.927 41.347 26.621 1.00 26.40 359 PRO A CA 1
ATOM 949 C C . PRO A 1 137 ? 0.976 42.622 25.778 1.00 25.67 359 PRO A C 1
ATOM 950 O O . PRO A 1 137 ? -0.048 43.281 25.556 1.00 25.10 359 PRO A O 1
ATOM 954 N N . VAL A 1 138 ? 2.169 42.964 25.311 1.00 25.37 360 VAL A N 1
ATOM 955 C CA . VAL A 1 138 ? 2.343 44.132 24.488 1.00 24.55 360 VAL A CA 1
ATOM 956 C C . VAL A 1 138 ? 3.400 43.819 23.425 1.00 26.49 360 VAL A C 1
ATOM 957 O O . VAL A 1 138 ? 4.497 43.349 23.747 1.00 23.78 360 VAL A O 1
ATOM 961 N N . PRO A 1 139 ? 3.067 44.113 22.161 1.00 28.68 361 PRO A N 1
ATOM 962 C CA . PRO A 1 139 ? 4.005 43.966 21.061 1.00 29.41 361 PRO A CA 1
ATOM 963 C C . PRO A 1 139 ? 5.040 45.099 21.049 1.00 30.70 361 PRO A C 1
ATOM 964 O O . PRO A 1 139 ? 4.707 46.275 21.285 1.00 27.41 361 PRO A O 1
ATOM 968 N N . LEU A 1 140 ? 6.293 44.714 20.807 1.00 30.04 362 LEU A N 1
ATOM 969 C CA . LEU A 1 140 ? 7.411 45.641 20.671 1.00 32.29 362 LEU A CA 1
ATOM 970 C C . LEU A 1 140 ? 8.092 45.392 19.321 1.00 34.10 362 LEU A C 1
ATOM 971 O O . LEU A 1 140 ? 8.478 44.259 18.999 1.00 31.58 362 LEU A O 1
ATOM 976 N N . SER A 1 141 ? 8.319 46.459 18.583 1.00 38.73 363 SER A N 1
ATOM 977 C CA . SER A 1 141 ? 9.040 46.349 17.304 1.00 45.32 363 SER A CA 1
ATOM 978 C C . SER A 1 141 ? 10.550 46.193 17.574 1.00 46.71 363 SER A C 1
ATOM 979 O O . SER A 1 141 ? 11.098 46.909 18.394 1.00 49.40 363 SER A O 1
ATOM 982 N N . GLY A 1 142 ? 11.215 45.231 16.927 1.00 49.83 364 GLY A N 1
ATOM 983 C CA . GLY A 1 142 ? 12.672 45.033 17.092 1.00 49.54 364 GLY A CA 1
ATOM 984 C C . GLY A 1 142 ? 13.449 46.182 16.474 1.00 52.49 364 GLY A C 1
ATOM 985 O O . GLY A 1 142 ? 13.048 46.694 15.427 1.00 47.16 364 GLY A O 1
ATOM 986 N N . GLU A 1 143 ? 14.538 46.606 17.120 1.00 59.29 365 GLU A N 1
ATOM 987 C CA . GLU A 1 143 ? 15.219 47.864 16.745 1.00 60.63 365 GLU A CA 1
ATOM 988 C C . GLU A 1 143 ? 16.033 47.656 15.468 1.00 64.86 365 GLU A C 1
ATOM 989 O O . GLU A 1 143 ? 15.832 48.351 14.472 1.00 74.32 365 GLU A O 1
ATOM 995 N N . GLY A 1 144 ? 16.979 46.739 15.508 1.00 62.15 366 GLY A N 1
ATOM 996 C CA . GLY A 1 144 ? 17.941 46.668 14.415 1.00 65.38 366 GLY A CA 1
ATOM 997 C C . GLY A 1 144 ? 17.394 45.822 13.286 1.00 60.16 366 GLY A C 1
ATOM 998 O O . GLY A 1 144 ? 16.373 46.144 12.685 1.00 57.01 366 GLY A O 1
ATOM 999 N N . SER A 1 145 ? 18.092 44.724 13.041 1.00 56.01 367 SER A N 1
ATOM 1000 C CA . SER A 1 145 ? 17.516 43.562 12.407 1.00 53.62 367 SER A CA 1
ATOM 1001 C C . SER A 1 145 ? 16.857 42.669 13.463 1.00 49.91 367 SER A C 1
ATOM 1002 O O . SER A 1 145 ? 16.668 41.482 13.198 1.00 43.37 367 SER A O 1
ATOM 1005 N N . ASP A 1 146 ? 16.574 43.199 14.670 1.00 44.62 368 ASP A N 1
ATOM 1006 C CA . ASP A 1 146 ? 16.050 42.361 15.753 1.00 42.96 368 ASP A CA 1
ATOM 1007 C C . ASP A 1 146 ? 14.622 41.944 15.397 1.00 35.98 368 ASP A C 1
ATOM 1008 O O . ASP A 1 146 ? 13.915 42.697 14.777 1.00 39.93 368 ASP A O 1
ATOM 1013 N N . THR A 1 147 ? 14.276 40.721 15.732 1.00 39.59 369 THR A N 1
ATOM 1014 C CA . THR A 1 147 ? 12.895 40.235 15.635 1.00 43.52 369 THR A CA 1
ATOM 1015 C C . THR A 1 147 ? 12.004 41.059 16.584 1.00 41.06 369 THR A C 1
ATOM 1016 O O . THR A 1 147 ? 12.412 41.332 17.721 1.00 34.55 369 THR A O 1
ATOM 1020 N N . ASP A 1 148 ? 10.827 41.462 16.085 1.00 37.83 370 ASP A N 1
ATOM 1021 C CA . ASP A 1 148 ? 9.675 41.903 16.890 1.00 37.10 370 ASP A CA 1
ATOM 1022 C C . ASP A 1 148 ? 9.371 40.851 17.965 1.00 32.64 370 ASP A C 1
ATOM 1023 O O . ASP A 1 148 ? 9.661 39.673 17.801 1.00 33.61 370 ASP A O 1
ATOM 1028 N N . THR A 1 149 ? 8.783 41.272 19.080 1.00 31.87 371 THR A N 1
ATOM 1029 C CA . THR A 1 149 ? 8.367 40.327 20.087 1.00 28.14 371 THR A CA 1
ATOM 1030 C C . THR A 1 149 ? 7.094 40.838 20.788 1.00 27.47 371 THR A C 1
ATOM 1031 O O . THR A 1 149 ? 6.503 41.844 20.420 1.00 25.64 371 THR A O 1
ATOM 1035 N N . VAL A 1 150 ? 6.691 40.085 21.796 1.00 27.69 372 VAL A N 1
ATOM 1036 C CA . VAL A 1 150 ? 5.612 40.445 22.702 1.00 27.97 372 VAL A CA 1
ATOM 1037 C C . VAL A 1 150 ? 6.106 40.106 24.110 1.00 25.31 372 VAL A C 1
ATOM 1038 O O . VAL A 1 150 ? 6.698 39.042 24.295 1.00 26.78 372 VAL A O 1
ATOM 1042 N N . ILE A 1 151 ? 5.879 40.979 25.069 1.00 23.82 373 ILE A N 1
ATOM 1043 C CA . ILE A 1 151 ? 6.211 40.673 26.447 1.00 26.54 373 ILE A CA 1
ATOM 1044 C C . ILE A 1 151 ? 4.958 40.817 27.300 1.00 26.71 373 ILE A C 1
ATOM 1045 O O . ILE A 1 151 ? 4.066 41.607 26.990 1.00 25.75 373 ILE A O 1
ATOM 1050 N N . ASP A 1 152 ? 4.964 40.083 28.396 1.00 26.18 374 ASP A N 1
ATOM 1051 C CA . ASP A 1 152 ? 3.997 40.244 29.425 1.00 26.00 374 ASP A CA 1
ATOM 1052 C C . ASP A 1 152 ? 4.417 41.412 30.325 1.00 27.56 374 ASP A C 1
ATOM 1053 O O . ASP A 1 152 ? 5.320 41.238 31.127 1.00 28.70 374 ASP A O 1
ATOM 1058 N N . ALA A 1 153 ? 3.800 42.581 30.204 1.00 24.05 375 ALA A N 1
ATOM 1059 C CA . ALA A 1 153 ? 4.339 43.784 30.837 1.00 22.69 375 ALA A CA 1
ATOM 1060 C C . ALA A 1 153 ? 3.527 44.211 32.060 1.00 23.17 375 ALA A C 1
ATOM 1061 O O . ALA A 1 153 ? 2.334 43.893 32.215 1.00 23.06 375 ALA A O 1
ATOM 1063 N N . ILE A 1 154 ? 4.202 45.024 32.873 1.00 22.07 376 ILE A N 1
ATOM 1064 C CA . ILE A 1 154 ? 3.535 45.987 33.709 1.00 22.48 376 ILE A CA 1
ATOM 1065 C C . ILE A 1 154 ? 3.179 47.204 32.853 1.00 21.98 376 ILE A C 1
ATOM 1066 O O . ILE A 1 154 ? 4.053 47.795 32.202 1.00 23.88 376 ILE A O 1
ATOM 1071 N N . GLN A 1 155 ? 1.905 47.571 32.853 1.00 21.48 377 GLN A N 1
ATOM 1072 C CA . GLN A 1 155 ? 1.487 48.804 32.210 1.00 21.49 377 GLN A CA 1
ATOM 1073 C C . GLN A 1 155 ? 1.395 49.890 33.275 1.00 20.91 377 GLN A C 1
ATOM 1074 O O . GLN A 1 155 ? 0.927 49.623 34.393 1.00 20.41 377 GLN A O 1
ATOM 1080 N N . THR A 1 156 ? 1.822 51.097 32.909 1.00 19.00 378 THR A N 1
ATOM 1081 C CA . THR A 1 156 ? 1.776 52.259 33.804 1.00 19.86 378 THR A CA 1
ATOM 1082 C C . THR A 1 156 ? 1.306 53.477 33.008 1.00 21.08 378 THR A C 1
ATOM 1083 O O . THR A 1 156 ? 1.490 53.504 31.788 1.00 20.28 378 THR A O 1
ATOM 1087 N N . ASP A 1 157 ? 0.687 54.449 33.708 1.00 20.17 379 ASP A N 1
ATOM 1088 C CA . ASP A 1 157 ? 0.437 55.704 33.095 1.00 21.11 379 ASP A CA 1
ATOM 1089 C C . ASP A 1 157 ? 1.578 56.673 33.399 1.00 20.86 379 ASP A C 1
ATOM 1090 O O . ASP A 1 157 ? 1.464 57.830 33.023 1.00 23.45 379 ASP A O 1
ATOM 1095 N N . ALA A 1 158 ? 2.681 56.227 33.999 1.00 20.00 380 ALA A N 1
ATOM 1096 C CA . ALA A 1 158 ? 3.915 57.028 33.955 1.00 20.30 380 ALA A CA 1
ATOM 1097 C C . ALA A 1 158 ? 4.441 57.056 32.516 1.00 21.95 380 ALA A C 1
ATOM 1098 O O . ALA A 1 158 ? 4.486 56.046 31.837 1.00 23.01 380 ALA A O 1
ATOM 1100 N N . SER A 1 159 ? 4.829 58.222 32.042 1.00 20.08 381 SER A N 1
ATOM 1101 C CA . SER A 1 159 ? 5.278 58.300 30.670 1.00 23.27 381 SER A CA 1
ATOM 1102 C C . SER A 1 159 ? 6.638 57.598 30.554 1.00 22.75 381 SER A C 1
ATOM 1103 O O . SER A 1 159 ? 7.516 57.816 31.376 1.00 23.25 381 SER A O 1
ATOM 1106 N N . ILE A 1 160 ? 6.746 56.760 29.535 1.00 23.17 382 ILE A N 1
ATOM 1107 C CA . ILE A 1 160 ? 7.959 56.058 29.177 1.00 24.80 382 ILE A CA 1
ATOM 1108 C C . ILE A 1 160 ? 8.343 56.521 27.782 1.00 26.15 382 ILE A C 1
ATOM 1109 O O . ILE A 1 160 ? 7.566 56.393 26.823 1.00 25.48 382 ILE A O 1
ATOM 1114 N N . ASN A 1 161 ? 9.543 57.060 27.712 1.00 26.67 383 ASN A N 1
ATOM 1115 C CA . ASN A 1 161 ? 10.027 57.824 26.587 1.00 28.72 383 ASN A CA 1
ATOM 1116 C C . ASN A 1 161 ? 11.531 57.565 26.450 1.00 29.80 383 ASN A C 1
ATOM 1117 O O . ASN A 1 161 ? 12.121 56.834 27.252 1.00 23.80 383 ASN A O 1
ATOM 1122 N N . HIS A 1 162 ? 12.127 58.229 25.478 1.00 28.63 384 HIS A N 1
ATOM 1123 C CA . HIS A 1 162 ? 13.556 58.090 25.167 1.00 33.08 384 HIS A CA 1
ATOM 1124 C C . HIS A 1 162 ? 14.425 58.333 26.408 1.00 29.31 384 HIS A C 1
ATOM 1125 O O . HIS A 1 162 ? 15.410 57.661 26.611 1.00 29.39 384 HIS A O 1
ATOM 1132 N N . GLY A 1 163 ? 14.008 59.297 27.218 1.00 26.36 385 GLY A N 1
ATOM 1133 C CA . GLY A 1 163 ? 14.740 59.773 28.371 1.00 25.49 385 GLY A CA 1
ATOM 1134 C C . GLY A 1 163 ? 14.739 58.827 29.565 1.00 23.08 385 GLY A C 1
ATOM 1135 O O . GLY A 1 163 ? 15.586 58.997 30.446 1.00 22.93 385 GLY A O 1
ATOM 1136 N N . ASN A 1 164 ? 13.848 57.831 29.630 1.00 22.95 386 ASN A N 1
ATOM 1137 C CA . ASN A 1 164 ? 13.874 56.877 30.765 1.00 19.84 386 ASN A CA 1
ATOM 1138 C C . ASN A 1 164 ? 13.793 55.417 30.297 1.00 20.30 386 ASN A C 1
ATOM 1139 O O . ASN A 1 164 ? 13.798 54.504 31.078 1.00 17.11 386 ASN A O 1
ATOM 1144 N N . SER A 1 165 ? 13.717 55.143 29.021 1.00 21.41 387 SER A N 1
ATOM 1145 C CA A SER A 1 165 ? 13.718 53.769 28.581 0.53 22.78 387 SER A CA 1
ATOM 1146 C CA B SER A 1 165 ? 13.720 53.759 28.578 0.47 23.49 387 SER A CA 1
ATOM 1147 C C . SER A 1 165 ? 15.046 53.090 28.956 1.00 23.83 387 SER A C 1
ATOM 1148 O O . SER A 1 165 ? 16.119 53.733 28.931 1.00 23.12 387 SER A O 1
ATOM 1153 N N . GLY A 1 166 ? 14.954 51.814 29.356 1.00 21.40 388 GLY A N 1
ATOM 1154 C CA . GLY A 1 166 ? 16.110 51.050 29.839 1.00 22.55 388 GLY A CA 1
ATOM 1155 C C . GLY A 1 166 ? 16.356 51.259 31.329 1.00 21.69 388 GLY A C 1
ATOM 1156 O O . GLY A 1 166 ? 1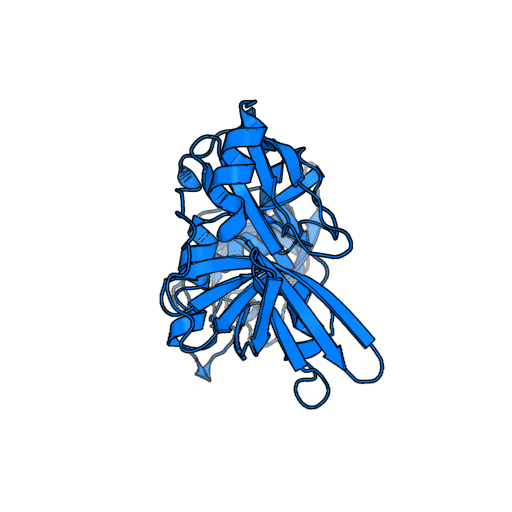7.013 50.428 31.989 1.00 20.70 388 GLY A O 1
ATOM 1157 N N . GLY A 1 167 ? 15.806 52.351 31.878 1.00 21.52 389 GLY A N 1
ATOM 1158 C CA . GLY A 1 167 ? 15.880 52.617 33.300 1.00 20.39 389 GLY A CA 1
ATOM 1159 C C . GLY A 1 167 ? 14.883 51.784 34.074 1.00 21.28 389 GLY A C 1
ATOM 1160 O O . GLY A 1 167 ? 14.064 51.074 33.505 1.00 23.90 389 GLY A O 1
ATOM 1161 N N . PRO A 1 168 ? 14.926 51.869 35.403 1.00 20.24 390 PRO A N 1
ATOM 1162 C CA . PRO A 1 168 ? 14.005 51.126 36.250 1.00 20.10 390 PRO A CA 1
ATOM 1163 C C . PRO A 1 168 ? 12.631 51.782 36.461 1.00 20.86 390 PRO A C 1
ATOM 1164 O O . PRO A 1 168 ? 12.516 53.026 36.483 1.00 18.37 390 PRO A O 1
ATOM 1168 N N . LEU A 1 169 ? 11.624 50.926 36.625 1.00 19.69 391 LEU A N 1
ATOM 1169 C CA . LEU A 1 169 ? 10.394 51.322 37.200 1.00 18.94 391 LEU A CA 1
ATOM 1170 C C . LEU A 1 169 ? 10.485 51.040 38.706 1.00 20.39 391 LEU A C 1
ATOM 1171 O O . LEU A 1 169 ? 10.802 49.931 39.118 1.00 20.66 391 LEU A O 1
ATOM 1176 N N . ILE A 1 170 ? 10.319 52.077 39.493 1.00 19.34 392 ILE A N 1
ATOM 1177 C CA . ILE A 1 170 ? 10.633 52.045 40.897 1.00 20.19 392 ILE A CA 1
ATOM 1178 C C . ILE A 1 170 ? 9.320 52.188 41.672 1.00 23.33 392 ILE A C 1
ATOM 1179 O O . ILE A 1 170 ? 8.473 53.015 41.315 1.00 23.06 392 ILE A O 1
ATOM 1184 N N . ASP A 1 171 ? 9.164 51.385 42.727 1.00 21.91 393 ASP A N 1
ATOM 1185 C CA . ASP A 1 171 ? 8.034 51.508 43.628 1.00 22.90 393 ASP A CA 1
ATOM 1186 C C . ASP A 1 171 ? 8.312 52.520 44.740 1.00 24.07 393 ASP A C 1
ATOM 1187 O O . ASP A 1 171 ? 9.358 53.142 44.773 1.00 22.98 393 ASP A O 1
ATOM 1192 N N . MET A 1 172 ? 7.348 52.691 45.649 1.00 24.76 394 MET A N 1
ATOM 1193 C CA . MET A 1 172 ? 7.454 53.696 46.674 1.00 26.13 394 MET A CA 1
ATOM 1194 C C . MET A 1 172 ? 8.368 53.244 47.831 1.00 27.36 394 MET A C 1
ATOM 1195 O O . MET A 1 172 ? 8.671 54.041 48.714 1.00 26.42 394 MET A O 1
ATOM 1200 N N . ASP A 1 173 ? 8.861 52.008 47.784 1.00 28.75 395 ASP A N 1
ATOM 1201 C CA . ASP A 1 173 ? 9.935 51.527 48.675 1.00 30.92 395 ASP A CA 1
ATOM 1202 C C . ASP A 1 173 ? 11.314 51.712 48.048 1.00 28.56 395 ASP A C 1
ATOM 1203 O O . ASP A 1 173 ? 12.291 51.233 48.593 1.00 28.69 395 ASP A O 1
ATOM 1208 N N . ALA A 1 174 ? 11.371 52.414 46.918 1.00 26.43 396 ALA A N 1
ATOM 1209 C CA . ALA A 1 174 ? 12.572 52.681 46.158 1.00 26.40 396 ALA A CA 1
ATOM 1210 C C . ALA A 1 174 ? 13.208 51.374 45.678 1.00 25.56 396 ALA A C 1
ATOM 1211 O O . ALA A 1 174 ? 14.427 51.283 45.630 1.00 25.37 396 ALA A O 1
ATOM 1213 N N . GLN A 1 175 ? 12.382 50.390 45.332 1.00 22.94 397 GLN A N 1
ATOM 1214 C CA . GLN A 1 175 ? 12.864 49.103 44.803 1.00 23.63 397 GLN A CA 1
ATOM 1215 C C . GLN A 1 175 ? 12.460 48.990 43.334 1.00 21.86 397 GLN A C 1
ATOM 1216 O O . GLN A 1 175 ? 11.420 49.531 42.937 1.00 19.64 397 GLN A O 1
ATOM 1222 N N . VAL A 1 176 ? 13.294 48.296 42.576 1.00 21.02 398 VAL A N 1
ATOM 1223 C CA . VAL A 1 176 ? 13.070 48.063 41.147 1.00 20.73 398 VAL A CA 1
ATOM 1224 C C . VAL A 1 176 ? 11.971 47.016 40.980 1.00 21.68 398 VAL A C 1
ATOM 1225 O O . VAL A 1 176 ? 12.091 45.874 41.505 1.00 20.84 398 VAL A O 1
ATOM 1229 N N . ILE A 1 177 ? 10.897 47.397 40.261 1.00 21.00 399 ILE A N 1
ATOM 1230 C CA . ILE A 1 177 ? 9.802 46.461 39.992 1.00 20.84 399 ILE A CA 1
ATOM 1231 C C . ILE A 1 177 ? 9.719 46.186 38.498 1.00 21.15 399 ILE A C 1
ATOM 1232 O O . ILE A 1 177 ? 8.901 45.327 38.074 1.00 19.96 399 ILE A O 1
ATOM 1237 N N . GLY A 1 178 ? 10.549 46.864 37.707 1.00 20.81 400 GLY A N 1
ATOM 1238 C CA . GLY A 1 178 ? 10.634 46.495 36.296 1.00 21.24 400 GLY A CA 1
ATOM 1239 C C . GLY A 1 178 ? 11.617 47.365 35.558 1.00 20.63 400 GLY A C 1
ATOM 1240 O O . GLY A 1 178 ? 12.263 48.228 36.154 1.00 24.15 400 GLY A O 1
ATOM 1241 N N . ILE A 1 179 ? 11.780 47.072 34.279 1.00 20.63 401 ILE A N 1
ATOM 1242 C CA . ILE A 1 179 ? 12.685 47.805 33.390 1.00 21.13 401 ILE A CA 1
ATOM 1243 C C . ILE A 1 179 ? 11.842 48.510 32.321 1.00 20.31 401 ILE A C 1
ATOM 1244 O O . ILE A 1 179 ? 11.094 47.870 31.601 1.00 20.62 401 ILE A O 1
ATOM 1249 N N . ASN A 1 180 ? 11.982 49.813 32.202 1.00 20.78 402 ASN A N 1
ATOM 1250 C CA . ASN A 1 180 ? 11.178 50.601 31.254 1.00 21.81 402 ASN A CA 1
ATOM 1251 C C . ASN A 1 180 ? 11.516 50.172 29.819 1.00 23.21 402 ASN A C 1
ATOM 1252 O O . ASN A 1 180 ? 12.690 50.089 29.480 1.00 21.79 402 ASN A O 1
ATOM 1257 N N . THR A 1 181 ? 10.509 49.864 28.991 1.00 24.69 403 THR A N 1
ATOM 1258 C CA . THR A 1 181 ? 10.739 49.500 27.582 1.00 29.72 403 THR A CA 1
ATOM 1259 C C . THR A 1 181 ? 10.982 50.732 26.721 1.00 33.58 403 THR A C 1
ATOM 1260 O O . THR A 1 181 ? 10.904 51.815 27.200 1.00 37.39 403 THR A O 1
ATOM 1264 N N . ALA A 1 182 ? 11.268 50.514 25.438 1.00 41.41 404 ALA A N 1
ATOM 1265 C CA . ALA A 1 182 ? 11.602 51.582 24.480 1.00 44.06 404 ALA A CA 1
ATOM 1266 C C . ALA A 1 182 ? 10.300 52.266 24.072 1.00 45.94 404 ALA A C 1
ATOM 1267 O O . ALA A 1 182 ? 9.954 53.332 24.607 1.00 48.31 404 ALA A O 1
ATOM 1268 N N . GLY A 1 183 ? 9.577 51.600 23.174 1.00 40.34 405 GLY A N 1
ATOM 1269 N N . LEU A 1 193 ? -0.077 54.515 29.377 1.00 44.88 415 LEU A N 1
ATOM 1270 C CA . LEU A 1 193 ? 0.351 54.093 28.049 1.00 38.00 415 LEU A CA 1
ATOM 1271 C C . LEU A 1 193 ? 1.848 53.702 28.007 1.00 34.22 415 LEU A C 1
ATOM 1272 O O . LEU A 1 193 ? 2.361 53.502 26.924 1.00 36.50 415 LEU A O 1
ATOM 1277 N N . GLY A 1 194 ? 2.550 53.557 29.139 1.00 31.97 416 GLY A N 1
ATOM 1278 C CA . GLY A 1 194 ? 3.941 52.978 29.175 1.00 27.45 416 GLY A CA 1
ATOM 1279 C C . GLY A 1 194 ? 3.988 51.524 29.651 1.00 25.42 416 GLY A C 1
ATOM 1280 O O . GLY A 1 194 ? 3.086 51.026 30.350 1.00 24.04 416 GLY A O 1
ATOM 1281 N N . PHE A 1 195 ? 5.089 50.841 29.332 1.00 23.05 417 PHE A N 1
ATOM 1282 C CA . PHE A 1 195 ? 5.248 49.436 29.654 1.00 23.31 417 PHE A CA 1
ATOM 1283 C C . PHE A 1 195 ? 6.641 49.174 30.213 1.00 21.04 417 PHE A C 1
ATOM 1284 O O . PHE A 1 195 ? 7.623 49.801 29.760 1.00 23.34 417 PHE A O 1
ATOM 1292 N N . ALA A 1 196 ? 6.671 48.278 31.193 1.00 18.30 418 ALA A N 1
ATOM 1293 C CA . ALA A 1 196 ? 7.893 47.807 31.838 1.00 18.83 418 ALA A CA 1
ATOM 1294 C C . ALA A 1 196 ? 7.912 46.278 31.820 1.00 19.59 418 ALA A C 1
ATOM 1295 O O . ALA A 1 196 ? 6.872 45.600 32.035 1.00 20.02 418 ALA A O 1
ATOM 1297 N N . ILE A 1 197 ? 9.090 45.747 31.521 1.00 19.57 419 ILE A N 1
ATOM 1298 C CA . ILE A 1 197 ? 9.364 44.341 31.721 1.00 20.99 419 ILE A CA 1
ATOM 1299 C C . ILE A 1 197 ? 9.378 44.094 33.237 1.00 22.52 419 ILE A C 1
ATOM 1300 O O . ILE A 1 197 ? 10.080 44.782 33.925 1.00 20.91 419 ILE A O 1
ATOM 1305 N N . PRO 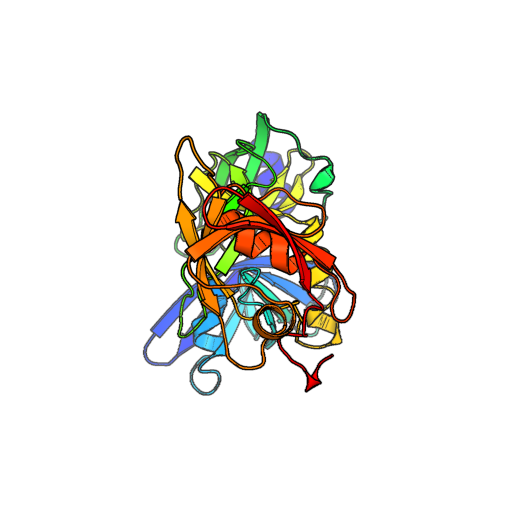A 1 198 ? 8.585 43.142 33.757 1.00 22.52 420 PRO A N 1
ATOM 1306 C CA . PRO A 1 198 ? 8.524 42.973 35.205 1.00 22.08 420 PRO A CA 1
ATOM 1307 C C . PRO A 1 198 ? 9.840 42.431 35.803 1.00 22.69 420 PRO A C 1
ATOM 1308 O O . PRO A 1 198 ? 10.569 41.671 35.140 1.00 22.38 420 PRO A O 1
ATOM 1312 N N . VAL A 1 199 ? 10.128 42.771 37.057 1.00 20.97 421 VAL A N 1
ATOM 1313 C CA . VAL A 1 199 ? 11.464 42.530 37.596 1.00 22.92 421 VAL A CA 1
ATOM 1314 C C . VAL A 1 199 ? 11.665 41.020 37.814 1.00 24.96 421 VAL A C 1
ATOM 1315 O O . VAL A 1 199 ? 12.800 40.537 37.718 1.00 25.88 421 VAL A O 1
ATOM 1319 N N . ASN A 1 200 ? 10.601 40.264 38.078 1.00 25.35 422 ASN A N 1
ATOM 1320 C CA . ASN A 1 200 ? 10.787 38.828 38.344 1.00 25.60 422 ASN A CA 1
ATOM 1321 C C . ASN A 1 200 ? 11.269 38.130 37.070 1.00 26.68 422 ASN A C 1
ATOM 1322 O O . ASN A 1 200 ? 12.140 37.279 37.154 1.00 26.90 422 ASN A O 1
ATOM 1327 N N . GLU A 1 201 ? 10.744 38.521 35.914 1.00 24.78 423 GLU A N 1
ATOM 1328 C CA . GLU A 1 201 ? 11.190 38.017 34.608 1.00 27.63 423 GLU A CA 1
ATOM 1329 C C . GLU A 1 201 ? 12.606 38.522 34.297 1.00 27.12 423 GLU A C 1
ATOM 1330 O O . GLU A 1 201 ? 13.414 37.760 33.773 1.00 27.61 423 GLU A O 1
ATOM 1336 N N . MET A 1 202 ? 12.882 39.811 34.556 1.00 26.81 424 MET A N 1
ATOM 1337 C CA . MET A 1 202 ? 14.223 40.386 34.374 1.00 26.80 424 MET A CA 1
ATOM 1338 C C . MET A 1 202 ? 15.274 39.534 35.109 1.00 26.38 424 MET A C 1
ATOM 1339 O O . MET A 1 202 ? 16.344 39.228 34.560 1.00 25.47 424 MET A O 1
ATOM 1344 N N . LYS A 1 203 ? 14.962 39.130 36.343 1.00 25.93 425 LYS A N 1
ATOM 1345 C CA . LYS A 1 203 ? 15.930 38.407 37.173 1.00 27.13 425 LYS A CA 1
ATOM 1346 C C . LYS A 1 203 ? 16.268 37.054 36.551 1.00 27.36 425 LYS A C 1
ATOM 1347 O O . LYS A 1 203 ? 17.411 36.664 36.495 1.00 28.88 425 LYS A O 1
ATOM 1353 N N . LEU A 1 204 ? 15.256 36.361 36.077 1.00 31.30 426 LEU A N 1
ATOM 1354 C CA . LEU A 1 204 ? 15.420 35.068 35.448 1.00 30.14 426 LEU A CA 1
ATOM 1355 C C . LEU A 1 204 ? 16.225 35.192 34.153 1.00 31.20 426 LEU A C 1
ATOM 1356 O O . LEU A 1 204 ? 17.088 34.340 33.873 1.00 28.40 426 LEU A O 1
ATOM 1359 N N . VAL A 1 205 ? 15.930 36.218 33.346 1.00 28.33 427 VAL A N 1
ATOM 1360 C CA . VAL A 1 205 ? 16.604 36.398 32.062 1.00 28.42 427 VAL A CA 1
ATOM 1361 C C . VAL A 1 205 ? 18.037 36.895 32.276 1.00 29.23 427 VAL A C 1
ATOM 1362 O O . VAL A 1 205 ? 18.985 36.418 31.606 1.00 28.35 427 VAL A O 1
ATOM 1366 N N . ALA A 1 206 ? 18.208 37.841 33.195 1.00 29.70 428 ALA A N 1
ATOM 1367 C CA . ALA A 1 206 ? 19.543 38.348 33.518 1.00 29.86 428 ALA A CA 1
ATOM 1368 C C . ALA A 1 206 ? 20.418 37.205 34.045 1.00 31.44 428 ALA A C 1
ATOM 1369 O O . ALA A 1 206 ? 21.555 37.082 33.612 1.00 28.09 428 ALA A O 1
ATOM 1371 N N A ASN A 1 207 ? 19.924 36.400 34.992 0.58 32.29 429 ASN A N 1
ATOM 1372 N N B ASN A 1 207 ? 19.854 36.404 34.956 0.42 31.78 429 ASN A N 1
ATOM 1373 C CA A ASN A 1 207 ? 20.736 35.281 35.500 0.58 31.67 429 ASN A CA 1
ATOM 1374 C CA B ASN A 1 207 ? 20.551 35.288 35.607 0.42 31.60 429 ASN A CA 1
ATOM 1375 C C A ASN A 1 207 ? 21.271 34.462 34.332 0.58 32.28 429 ASN A C 1
ATOM 1376 C C B ASN A 1 207 ? 21.071 34.305 34.545 0.42 31.94 429 ASN A C 1
ATOM 1377 O O A ASN A 1 207 ? 22.458 34.106 34.245 0.58 33.64 429 ASN A O 1
ATOM 1378 O O B ASN A 1 207 ? 22.102 33.671 34.754 0.42 35.69 429 ASN A O 1
ATOM 1387 N N . SER A 1 208 ? 20.379 34.199 33.409 1.00 34.42 430 SER A N 1
ATOM 1388 C CA . SER A 1 208 ? 20.719 33.307 32.302 1.00 34.80 430 SER A CA 1
ATOM 1389 C C . SER A 1 208 ? 21.739 33.940 31.351 1.00 36.61 430 SER A C 1
ATOM 1390 O O . SER A 1 208 ? 22.658 33.289 30.860 1.00 40.31 430 SER A O 1
ATOM 1393 N N . LEU A 1 209 ? 21.571 35.216 31.057 1.00 36.71 431 LEU A N 1
ATOM 1394 C CA . LEU A 1 209 ? 22.458 35.890 30.148 1.00 34.71 431 LEU A CA 1
ATOM 1395 C C . LEU A 1 209 ? 23.854 36.012 30.792 1.00 35.85 431 LEU A C 1
ATOM 1396 O O . LEU A 1 209 ? 24.872 36.003 30.091 1.00 34.44 431 LEU A O 1
ATOM 1401 N N . ILE A 1 210 ? 23.909 36.144 32.113 1.00 36.79 432 ILE A N 1
ATOM 1402 C CA . ILE A 1 210 ? 25.216 36.300 32.789 1.00 39.34 432 ILE A CA 1
ATOM 1403 C C . ILE A 1 210 ? 26.007 34.988 32.675 1.00 44.82 432 ILE A C 1
ATOM 1404 O O . ILE A 1 210 ? 27.162 34.990 32.237 1.00 45.04 432 ILE A O 1
ATOM 1409 N N . LYS A 1 211 ? 25.379 33.879 33.036 1.00 45.56 433 LYS A N 1
ATOM 1410 C CA . LYS A 1 211 ? 26.005 32.557 32.916 1.00 45.96 433 LYS A CA 1
ATOM 1411 C C . LYS A 1 211 ? 26.315 32.215 31.451 1.00 49.11 433 LYS A C 1
ATOM 1412 O O . LYS A 1 211 ? 27.472 31.966 31.098 1.00 52.30 433 LYS A O 1
ATOM 1418 N N . ASP A 1 212 ? 25.300 32.203 30.598 1.00 45.87 434 ASP A N 1
ATOM 1419 C CA . ASP A 1 212 ? 25.404 31.512 29.308 1.00 44.43 434 ASP A CA 1
ATOM 1420 C C . ASP A 1 212 ? 25.601 32.506 28.166 1.00 44.98 434 ASP A C 1
ATOM 1421 O O . ASP A 1 212 ? 25.881 32.098 27.039 1.00 44.74 434 ASP A O 1
ATOM 1426 N N . GLY A 1 213 ? 25.410 33.789 28.434 1.00 38.14 435 GLY A N 1
ATOM 1427 C CA . GLY A 1 213 ? 25.449 34.779 27.370 1.00 37.86 435 GLY A CA 1
ATOM 1428 C C . GLY A 1 213 ? 24.289 34.600 26.407 1.00 38.55 435 GLY A C 1
ATOM 1429 O O . GLY A 1 213 ? 24.266 35.230 25.355 1.00 40.10 435 GLY A O 1
ATOM 1430 N N . LYS A 1 214 ? 23.316 33.753 26.766 1.00 42.32 436 LYS A N 1
ATOM 1431 C CA . LYS A 1 214 ? 22.177 33.471 25.888 1.00 44.50 436 LYS A CA 1
ATOM 1432 C C . LYS A 1 214 ? 21.047 32.875 26.734 1.00 39.37 436 LYS A C 1
ATOM 1433 O O . LYS A 1 214 ? 21.320 32.301 27.785 1.00 40.77 436 LYS A O 1
ATOM 1437 N N . ILE A 1 215 ? 19.804 33.085 26.280 1.00 35.53 437 ILE A N 1
ATOM 1438 C CA . ILE A 1 215 ? 18.609 32.482 26.855 1.00 35.61 437 ILE A CA 1
ATOM 1439 C C . ILE A 1 215 ? 17.916 31.663 25.750 1.00 33.65 437 ILE A C 1
ATOM 1440 O O . ILE A 1 215 ? 17.848 32.063 24.566 1.00 34.04 437 ILE A O 1
ATOM 1445 N N . VAL A 1 216 ? 17.442 30.496 26.140 1.00 30.07 438 VAL A N 1
ATOM 1446 C CA . VAL A 1 216 ? 16.773 29.582 25.219 1.00 32.31 438 VAL A CA 1
ATOM 1447 C C . VAL A 1 216 ? 15.276 29.601 25.541 1.00 31.60 438 VAL A C 1
ATOM 1448 O O . VAL A 1 216 ? 14.876 29.307 26.665 1.00 33.78 438 VAL A O 1
ATOM 1452 N N . HIS A 1 217 ? 14.465 29.973 24.558 1.00 31.74 439 HIS A N 1
ATOM 1453 C CA . HIS A 1 217 ? 12.995 29.997 24.724 1.00 30.01 439 HIS A CA 1
ATOM 1454 C C . HIS A 1 217 ? 12.378 28.849 23.928 1.00 29.90 439 HIS A C 1
ATOM 1455 O O . HIS A 1 217 ? 12.978 28.401 22.960 1.00 27.73 439 HIS A O 1
ATOM 1462 N N . PRO A 1 218 ? 11.183 28.394 24.329 1.00 27.85 440 PRO A N 1
ATOM 1463 C CA . PRO A 1 218 ? 10.456 27.386 23.598 1.00 27.11 440 PRO A CA 1
ATOM 1464 C C . PRO A 1 218 ? 9.891 27.957 22.292 1.00 28.58 440 PRO A C 1
ATOM 1465 O O . PRO A 1 218 ? 9.608 29.164 22.211 1.00 26.56 440 PRO A O 1
ATOM 1469 N N . THR A 1 219 ? 9.746 27.097 21.287 1.00 28.23 441 THR A N 1
ATOM 1470 C CA . THR A 1 219 ? 9.103 27.487 20.017 1.00 30.37 441 THR A CA 1
ATOM 1471 C C . THR A 1 219 ? 8.241 26.321 19.522 1.00 31.30 441 THR A C 1
ATOM 1472 O O . THR A 1 219 ? 8.524 25.165 19.833 1.00 31.77 441 THR A O 1
ATOM 1476 N N . LEU A 1 220 ? 7.174 26.674 18.811 1.00 29.30 442 LEU A N 1
ATOM 1477 C CA . LEU A 1 220 ? 6.200 25.746 18.234 1.00 30.11 442 LEU A CA 1
ATOM 1478 C C . LEU A 1 220 ? 6.222 25.790 16.695 1.00 28.64 442 LEU A C 1
ATOM 1479 O O . LEU A 1 220 ? 5.770 24.843 16.069 1.00 31.76 442 LEU A O 1
ATOM 1484 N N . GLY A 1 221 ? 6.667 26.884 16.089 1.00 30.67 443 GLY A N 1
ATOM 1485 C CA . GLY A 1 221 ? 6.739 27.018 14.606 1.00 30.28 443 GLY A CA 1
ATOM 1486 C C . GLY A 1 221 ? 5.470 27.621 14.006 1.00 32.89 443 GLY A C 1
ATOM 1487 O O . GLY A 1 221 ? 5.181 27.416 12.827 1.00 34.47 443 GLY A O 1
ATOM 1488 N N . ILE A 1 222 ? 4.741 28.405 14.792 1.00 32.91 444 ILE A N 1
ATOM 1489 C CA . ILE A 1 222 ? 3.430 28.950 14.431 1.00 33.08 444 ILE A CA 1
ATOM 1490 C C . ILE A 1 222 ? 3.548 30.470 14.351 1.00 34.81 444 ILE A C 1
ATOM 1491 O O . ILE A 1 222 ? 4.103 31.103 15.249 1.00 32.82 444 ILE A O 1
ATOM 1496 N N . SER A 1 223 ? 3.002 31.053 13.289 1.00 35.54 445 SER A N 1
ATOM 1497 C CA . SER A 1 223 ? 2.665 32.480 13.309 1.00 36.98 445 SER A CA 1
ATOM 1498 C C . SER A 1 223 ? 1.133 32.633 13.271 1.00 35.96 445 SER A C 1
ATOM 1499 O O . SER A 1 223 ? 0.417 31.834 12.604 1.00 32.72 445 SER A O 1
ATOM 1502 N N . THR A 1 224 ? 0.621 33.609 14.042 1.00 34.00 446 THR A N 1
ATOM 1503 C CA . THR A 1 224 ? -0.827 33.792 14.184 1.00 31.42 446 THR A CA 1
ATOM 1504 C C . THR A 1 224 ? -1.231 35.245 13.907 1.00 35.20 446 THR A C 1
ATOM 1505 O O . THR A 1 224 ? -0.428 36.188 13.971 1.00 33.83 446 THR A O 1
ATOM 1509 N N . ARG A 1 225 ? -2.515 35.392 13.602 1.00 36.78 447 ARG A N 1
ATOM 1510 C CA . ARG A 1 225 ? -3.191 36.688 13.478 1.00 35.33 447 ARG A CA 1
ATOM 1511 C C . ARG A 1 225 ? -4.356 36.695 14.484 1.00 33.39 447 ARG A C 1
ATOM 1512 O O . ARG A 1 225 ? -4.901 35.642 14.769 1.00 35.80 447 ARG A O 1
ATOM 1514 N N . SER A 1 226 ? -4.727 37.835 15.064 1.00 34.28 448 SER A N 1
ATOM 1515 C CA . SER A 1 226 ? -5.789 37.828 16.113 1.00 35.06 448 SER A CA 1
ATOM 1516 C C . SER A 1 226 ? -7.169 37.783 15.445 1.00 36.44 448 SER A C 1
ATOM 1517 O O . SER A 1 226 ? -7.394 38.466 14.451 1.00 36.19 448 SER A O 1
ATOM 1520 N N . VAL A 1 227 ? -8.084 37.031 16.037 1.00 41.09 449 VAL A N 1
ATOM 1521 C CA . VAL A 1 227 ? -9.475 36.994 15.563 1.00 44.31 449 VAL A CA 1
ATOM 1522 C C . VAL A 1 227 ? -10.412 37.235 16.753 1.00 43.88 449 VAL A C 1
ATOM 1523 O O . VAL A 1 227 ? -10.261 36.591 17.807 1.00 43.24 449 VAL A O 1
ATOM 1527 N N . SER A 1 228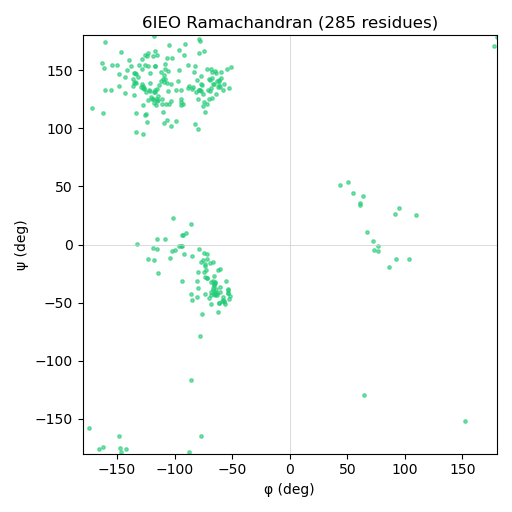 ? -11.427 38.085 16.574 1.00 50.07 450 SER A N 1
ATOM 1528 C CA . SER A 1 228 ? -12.449 38.280 17.644 1.00 51.94 450 SER A CA 1
ATOM 1529 C C . SER A 1 228 ? -13.887 38.247 17.082 1.00 50.06 450 SER A C 1
ATOM 1530 O O . SER A 1 228 ? -14.315 39.149 16.342 1.00 50.11 450 SER A O 1
ATOM 1533 N N . ASN A 1 229 ? -14.648 37.223 17.455 1.00 46.79 451 ASN A N 1
ATOM 1534 C CA . ASN A 1 229 ? -16.050 37.099 17.012 1.00 49.33 451 ASN A CA 1
ATOM 1535 C C . ASN A 1 229 ? -16.779 36.109 17.923 1.00 50.73 451 ASN A C 1
ATOM 1536 O O . ASN A 1 229 ? -16.196 35.640 18.912 1.00 53.40 451 ASN A O 1
ATOM 1541 N N . ALA A 1 230 ? -18.030 35.791 17.572 1.00 52.38 452 ALA A N 1
ATOM 1542 C CA . ALA A 1 230 ? -18.934 35.050 18.456 1.00 53.44 452 ALA A CA 1
ATOM 1543 C C . ALA A 1 230 ? -18.630 33.552 18.419 1.00 56.69 452 ALA A C 1
ATOM 1544 O O . ALA A 1 230 ? -18.954 32.844 19.369 1.00 57.20 452 ALA A O 1
ATOM 1546 N N . ILE A 1 231 ? -18.018 33.094 17.323 1.00 65.79 453 ILE A N 1
ATOM 1547 C CA . ILE A 1 231 ? -17.785 31.655 17.045 1.00 64.21 453 ILE A CA 1
ATOM 1548 C C . ILE A 1 231 ? -16.549 31.163 17.810 1.00 59.96 453 ILE A C 1
ATOM 1549 O O . ILE A 1 231 ? -16.592 30.080 18.391 1.00 60.09 453 ILE A O 1
ATOM 1554 N N . ALA A 1 232 ? -15.461 31.941 17.770 1.00 57.91 454 ALA A N 1
ATOM 1555 C CA . ALA A 1 232 ? -14.233 31.647 18.551 1.00 56.60 454 ALA A CA 1
ATOM 1556 C C . ALA A 1 232 ? -13.246 32.822 18.442 1.00 51.81 454 ALA A C 1
ATOM 1557 O O . ALA A 1 232 ? -12.794 33.161 17.345 1.00 46.58 454 ALA A O 1
ATOM 1558 N N . SER A 1 233 ? -12.937 33.470 19.565 1.00 50.94 455 SER A N 1
ATOM 1559 C CA . SER A 1 233 ? -11.912 34.541 19.585 1.00 47.85 455 SER A CA 1
ATOM 1560 C C . SER A 1 233 ? -10.577 33.937 20.036 1.00 44.26 455 SER A C 1
ATOM 1561 O O . SER A 1 233 ? -10.563 32.978 20.811 1.00 40.95 455 SER A O 1
ATOM 1564 N N . GLY A 1 234 ? -9.470 34.510 19.569 1.00 41.56 456 GLY A N 1
ATOM 1565 C CA . GLY A 1 234 ? -8.153 33.952 19.855 1.00 36.82 456 GLY A CA 1
ATOM 1566 C C . GLY A 1 234 ? -7.141 34.276 18.769 1.00 32.84 456 GLY A C 1
ATOM 1567 O O . GLY A 1 234 ? -7.238 35.279 18.104 1.00 34.45 456 GLY A O 1
ATOM 1568 N N . ALA A 1 235 ? -6.156 33.399 18.615 1.00 32.89 457 ALA A N 1
ATOM 1569 C CA . ALA A 1 235 ? -5.084 33.608 17.677 1.00 31.23 457 ALA A CA 1
ATOM 1570 C C . ALA A 1 235 ? -5.261 32.605 16.542 1.00 29.54 457 ALA A C 1
ATOM 1571 O O . ALA A 1 235 ? -5.155 31.410 16.770 1.00 28.51 457 ALA A O 1
ATOM 1573 N N . GLN A 1 236 ? -5.540 33.119 15.349 1.00 33.48 458 GLN A N 1
ATOM 1574 C CA . GLN A 1 236 ? -5.800 32.280 14.215 1.00 34.50 458 GLN A CA 1
ATOM 1575 C C . GLN A 1 236 ? -4.460 31.976 13.537 1.00 34.22 458 GLN A C 1
ATOM 1576 O O . GLN A 1 236 ? -3.659 32.879 13.320 1.00 36.29 458 GLN A O 1
ATOM 1582 N N . VAL A 1 237 ? -4.269 30.711 13.197 1.00 34.85 459 VAL A N 1
ATOM 1583 C CA . VAL A 1 237 ? -3.001 30.224 12.650 1.00 34.75 459 VAL A CA 1
ATOM 1584 C C . VAL A 1 237 ? -2.863 30.711 11.205 1.00 34.10 459 VAL A C 1
ATOM 1585 O O . VAL A 1 237 ? -3.645 30.332 10.318 1.00 34.94 459 VAL A O 1
ATOM 1589 N N . ALA A 1 238 ? -1.884 31.577 11.002 1.00 33.30 460 ALA A N 1
ATOM 1590 C CA . ALA A 1 238 ? -1.537 32.090 9.672 1.00 38.44 460 ALA A CA 1
ATOM 1591 C C . ALA A 1 238 ? -0.577 31.115 8.959 1.00 40.64 460 ALA A C 1
ATOM 1592 O O . ALA A 1 238 ? -0.799 30.749 7.812 1.00 39.06 460 ALA A O 1
ATOM 1594 N N . ASN A 1 239 ? 0.464 30.674 9.650 1.00 40.58 461 ASN A N 1
ATOM 1595 C CA . ASN A 1 239 ? 1.456 29.786 9.043 1.00 42.73 461 ASN A CA 1
ATOM 1596 C C . ASN A 1 239 ? 1.928 28.753 10.076 1.00 42.20 461 ASN A C 1
ATOM 1597 O O . ASN A 1 239 ? 2.041 29.075 11.260 1.00 42.47 461 ASN A O 1
ATOM 1602 N N . VAL A 1 240 ? 2.195 27.530 9.611 1.00 39.18 462 VAL A N 1
ATOM 1603 C CA . VAL A 1 240 ? 2.877 26.489 10.376 1.00 37.87 462 VAL A CA 1
ATOM 1604 C C . VAL A 1 240 ? 4.166 26.102 9.629 1.00 40.02 462 VAL A C 1
ATOM 1605 O O . VAL A 1 240 ? 4.105 25.737 8.447 1.00 38.58 462 VAL A O 1
ATOM 1609 N N . LYS A 1 241 ? 5.307 26.183 10.321 1.00 38.72 463 LYS A N 1
ATOM 1610 C CA . LYS A 1 241 ? 6.635 25.775 9.788 1.00 37.53 463 LYS A CA 1
ATOM 1611 C C . LYS A 1 241 ? 6.658 24.259 9.573 1.00 35.05 463 LYS A C 1
ATOM 1612 O O . LYS A 1 241 ? 6.179 23.456 10.384 1.00 34.19 463 LYS A O 1
ATOM 1616 N N . ALA A 1 242 ? 7.238 23.887 8.438 1.00 38.56 464 ALA A N 1
ATOM 1617 C CA . ALA A 1 242 ? 7.532 22.494 8.131 1.00 38.36 464 ALA A CA 1
ATOM 1618 C C . ALA A 1 242 ? 8.413 21.897 9.227 1.00 31.24 464 ALA A C 1
ATOM 1619 O O . ALA A 1 242 ? 9.300 22.557 9.727 1.00 33.10 464 ALA A O 1
ATOM 1621 N N . GLY A 1 243 ? 8.116 20.680 9.618 1.00 28.82 465 GLY A N 1
ATOM 1622 C CA . GLY A 1 243 ? 8.909 19.958 10.589 1.00 32.08 465 GLY A CA 1
ATOM 1623 C C . GLY A 1 243 ? 8.759 20.479 12.011 1.00 33.58 465 GLY A C 1
ATOM 1624 O O . GLY A 1 243 ? 9.365 19.932 12.916 1.00 35.47 465 GLY A O 1
ATOM 1625 N N . SER A 1 244 ? 7.900 21.473 12.236 1.00 32.57 466 SER A N 1
ATOM 1626 C CA . SER A 1 244 ? 7.822 22.126 13.545 1.00 33.06 466 SER A CA 1
ATOM 1627 C C . SER A 1 244 ? 7.032 21.280 14.541 1.00 31.65 466 SER A C 1
ATOM 1628 O O . SER A 1 244 ? 6.319 20.338 14.167 1.00 31.63 466 SER A O 1
ATOM 1631 N N . PRO A 1 245 ? 7.159 21.604 15.834 1.00 31.87 467 PRO A N 1
ATOM 1632 C CA . PRO A 1 245 ? 6.351 20.902 16.838 1.00 31.88 467 PRO A CA 1
ATOM 1633 C C . PRO A 1 245 ? 4.854 20.958 16.508 1.00 29.66 467 PRO A C 1
ATOM 1634 O O . PRO A 1 245 ? 4.167 19.964 16.695 1.00 31.62 467 PRO A O 1
ATOM 1638 N N . ALA A 1 246 ? 4.412 22.111 16.021 1.00 29.48 468 ALA A N 1
ATOM 1639 C CA . ALA A 1 246 ? 3.026 22.357 15.673 1.00 34.57 468 ALA A CA 1
ATOM 1640 C C . ALA A 1 246 ? 2.618 21.472 14.494 1.00 37.95 468 ALA A C 1
ATOM 1641 O O . ALA A 1 246 ? 1.503 20.931 14.487 1.00 32.51 468 ALA A O 1
ATOM 1643 N N . GLN A 1 247 ? 3.499 21.370 13.499 1.00 37.22 469 GLN A N 1
ATOM 1644 C CA . GLN A 1 247 ? 3.229 20.506 12.340 1.00 42.10 469 GLN A CA 1
ATOM 1645 C C . GLN A 1 247 ? 3.097 19.062 12.814 1.00 41.87 469 GLN A C 1
ATOM 1646 O O . GLN A 1 247 ? 2.165 18.361 12.445 1.00 47.94 469 GLN A O 1
ATOM 1652 N N . LYS A 1 248 ? 4.067 18.623 13.592 1.00 38.56 470 LYS A N 1
ATOM 1653 C CA . LYS A 1 248 ? 4.109 17.267 14.044 1.00 37.43 470 LYS A CA 1
ATOM 1654 C C . LYS A 1 248 ? 2.918 16.986 14.972 1.00 40.62 470 LYS A C 1
ATOM 1655 O O . LY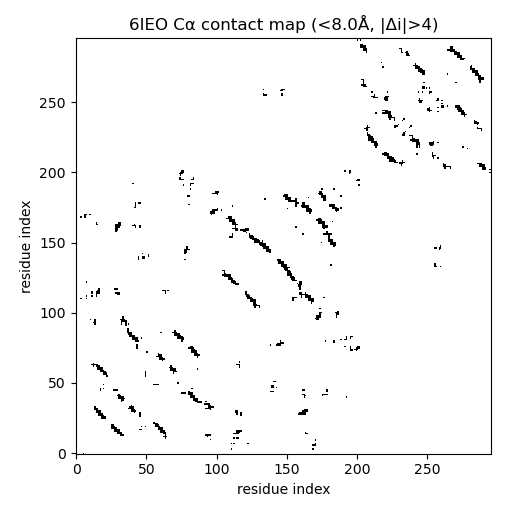S A 1 248 ? 2.510 15.854 15.092 1.00 43.79 470 LYS A O 1
ATOM 1657 N N . GLY A 1 249 ? 2.379 17.996 15.652 1.00 40.63 471 GLY A N 1
ATOM 1658 C CA . GLY A 1 249 ? 1.306 17.791 16.647 1.00 41.18 471 GLY A CA 1
ATOM 1659 C C . GLY A 1 249 ? -0.081 17.917 16.035 1.00 40.86 471 GLY A C 1
ATOM 1660 O O . GLY A 1 249 ? -1.090 17.662 16.698 1.00 46.00 471 GLY A O 1
ATOM 1661 N N . GLY A 1 250 ? -0.147 18.340 14.774 1.00 40.75 472 GLY A N 1
ATOM 1662 C CA . GLY A 1 250 ? -1.386 18.298 14.018 1.00 41.03 472 GLY A CA 1
ATOM 1663 C C . GLY A 1 250 ? -2.144 19.610 14.057 1.00 42.26 472 GLY A C 1
ATOM 1664 O O . GLY A 1 250 ? -3.363 19.602 13.967 1.00 44.69 472 GLY A O 1
ATOM 1665 N N . ILE A 1 251 ? -1.425 20.736 14.155 1.00 42.24 473 ILE A N 1
ATOM 1666 C CA . ILE A 1 251 ? -2.015 22.067 14.101 1.00 38.79 473 ILE A CA 1
ATOM 1667 C C . ILE A 1 251 ? -2.163 22.434 12.628 1.00 42.34 473 ILE A C 1
ATOM 1668 O O . ILE A 1 251 ? -1.225 22.201 11.850 1.00 38.96 473 ILE A O 1
ATOM 1673 N N . LEU A 1 252 ? -3.322 22.997 12.260 1.00 36.45 474 LEU A N 1
ATOM 1674 C CA . LEU A 1 252 ? -3.608 23.311 10.872 1.00 39.96 474 LEU A CA 1
ATOM 1675 C C . LEU A 1 252 ? -3.786 24.824 10.737 1.00 40.42 474 LEU A C 1
ATOM 1676 O O . LEU A 1 252 ? -4.186 25.494 11.692 1.00 42.82 474 LEU A O 1
ATOM 1681 N N . GLU A 1 253 ? -3.517 25.341 9.549 1.00 38.77 475 GLU A N 1
ATOM 1682 C CA . GLU A 1 253 ? -3.757 26.729 9.252 1.00 42.37 475 GLU A CA 1
ATOM 1683 C C . GLU A 1 253 ? -5.275 26.991 9.313 1.00 43.92 475 GLU A C 1
ATOM 1684 O O . GLU A 1 253 ? -6.099 26.098 9.123 1.00 41.47 475 GLU A O 1
ATOM 1690 N N . ASN A 1 254 ? -5.625 28.213 9.694 1.00 43.32 476 ASN A N 1
ATOM 1691 C CA . ASN A 1 254 ? -7.018 28.636 9.951 1.00 44.07 476 ASN A CA 1
ATOM 1692 C C . ASN A 1 254 ? -7.539 28.042 11.277 1.00 41.89 476 ASN A C 1
ATOM 1693 O O . ASN A 1 254 ? -8.637 28.397 11.705 1.00 45.93 476 ASN A O 1
ATOM 1698 N N . ASP A 1 255 ? -6.781 27.193 11.970 1.00 40.63 477 ASP A N 1
ATOM 1699 C CA . ASP A 1 255 ? -7.110 26.862 13.373 1.00 40.28 477 ASP A CA 1
ATOM 1700 C C . ASP A 1 255 ? -7.057 28.126 14.240 1.00 38.35 477 ASP A C 1
ATOM 1701 O O . ASP A 1 255 ? -6.179 28.955 14.066 1.00 37.31 477 ASP A O 1
ATOM 1706 N N . VAL A 1 256 ? -7.992 28.239 15.180 1.00 36.78 478 VAL A N 1
ATOM 1707 C CA . VAL A 1 256 ? -8.063 29.372 16.096 1.00 36.56 478 VAL A CA 1
ATOM 1708 C C . VAL A 1 256 ? -7.601 28.903 17.480 1.00 34.07 478 VAL A C 1
ATOM 1709 O O . VAL A 1 256 ? -8.315 28.172 18.158 1.00 33.32 478 VAL A O 1
ATOM 1713 N N . ILE A 1 257 ? -6.405 29.314 17.898 1.00 33.24 479 ILE A N 1
ATOM 1714 C CA . ILE A 1 257 ? -5.859 28.807 19.174 1.00 32.89 479 ILE A CA 1
ATOM 1715 C C . ILE A 1 257 ? -6.483 29.614 20.329 1.00 32.87 479 ILE A C 1
ATOM 1716 O O . ILE A 1 257 ? -6.461 30.835 20.306 1.00 29.48 479 ILE A O 1
ATOM 1721 N N . VAL A 1 258 ? -6.982 28.919 21.349 1.00 33.81 480 VAL A N 1
ATOM 1722 C CA . VAL A 1 258 ? -7.706 29.575 22.461 1.00 36.63 480 VAL A CA 1
ATOM 1723 C C . VAL A 1 258 ? -7.036 29.235 23.788 1.00 35.12 480 VAL A C 1
ATOM 1724 O O . VAL A 1 258 ? -7.333 29.866 24.789 1.00 37.01 480 VAL A O 1
ATOM 1728 N N . LYS A 1 259 ? -6.137 28.269 23.801 1.00 36.64 481 LYS A N 1
ATOM 1729 C CA . LYS A 1 259 ? -5.431 27.969 25.015 1.00 36.54 481 LYS A CA 1
ATOM 1730 C C . LYS A 1 259 ? -4.105 27.307 24.662 1.00 36.72 481 LYS A C 1
ATOM 1731 O O . LYS A 1 259 ? -4.052 26.386 23.851 1.00 33.66 481 LYS A O 1
ATOM 1737 N N . VAL A 1 260 ? -3.050 27.788 25.299 1.00 35.39 482 VAL A N 1
ATOM 1738 C CA . VAL A 1 260 ? -1.722 27.225 25.116 1.00 35.14 482 VAL A CA 1
ATOM 1739 C C . VAL A 1 260 ? -1.189 26.851 26.496 1.00 34.50 482 VAL A C 1
ATOM 1740 O O . VAL A 1 260 ? -0.925 27.740 27.295 1.00 31.83 482 VAL A O 1
ATOM 1744 N N . GLY A 1 261 ? -1.034 25.553 26.745 1.00 33.57 483 GLY A N 1
ATOM 1745 C CA . GLY A 1 261 ? -0.663 25.074 28.061 1.00 34.49 483 GLY A CA 1
ATOM 1746 C C . GLY A 1 261 ? -1.757 25.399 29.066 1.00 35.73 483 GLY A C 1
ATOM 1747 O O . GLY A 1 261 ? -2.941 25.146 28.801 1.00 35.08 483 GLY A O 1
ATOM 1748 N N . ASN A 1 262 ? -1.371 26.005 30.188 1.00 35.51 484 ASN A N 1
ATOM 1749 C CA . ASN A 1 262 ? -2.321 26.412 31.219 1.00 37.94 484 ASN A CA 1
ATOM 1750 C C . ASN A 1 262 ? -2.809 27.850 30.960 1.00 38.08 484 ASN A C 1
ATOM 1751 O O . ASN A 1 262 ? -3.490 28.408 31.824 1.00 44.08 484 ASN A O 1
ATOM 1753 N N . ARG A 1 263 ? -2.524 28.476 29.807 1.00 34.52 485 ARG A N 1
ATOM 1754 C CA . ARG A 1 263 ? -2.921 29.878 29.638 1.00 32.86 485 ARG A CA 1
ATOM 1755 C C . ARG A 1 263 ? -3.901 30.072 28.475 1.00 36.55 485 ARG A C 1
ATOM 1756 O O . ARG A 1 263 ? -3.624 29.746 27.310 1.00 37.10 485 ARG A O 1
ATOM 1764 N N . ALA A 1 264 ? -5.036 30.688 28.803 1.00 34.26 486 ALA A N 1
ATOM 1765 C CA . ALA A 1 264 ? -5.989 31.071 27.806 1.00 36.05 486 ALA A CA 1
ATOM 1766 C C . ALA A 1 264 ? -5.346 32.169 26.963 1.00 34.85 486 ALA A C 1
ATOM 1767 O O . ALA A 1 264 ? -4.568 32.945 27.474 1.00 37.32 486 ALA A O 1
ATOM 1769 N N . VAL A 1 265 ? -5.708 32.209 25.694 1.00 33.21 487 VAL A N 1
ATOM 1770 C CA . VAL A 1 265 ? -5.089 33.043 24.715 1.00 33.97 487 VAL A CA 1
ATOM 1771 C C . VAL A 1 265 ? -6.185 33.876 24.052 1.00 33.82 487 VAL A C 1
ATOM 1772 O O . VAL A 1 265 ? -6.989 33.362 23.267 1.00 34.88 487 VAL A O 1
ATOM 1776 N N . ALA A 1 266 ? -6.150 35.174 24.318 1.00 34.21 488 ALA A N 1
ATOM 1777 C CA . ALA A 1 266 ? -7.154 36.106 23.833 1.00 34.47 488 ALA A CA 1
ATOM 1778 C C . ALA A 1 266 ? -6.890 36.498 22.380 1.00 36.69 488 ALA A C 1
ATOM 1779 O O . ALA A 1 266 ? -7.834 36.797 21.652 1.00 37.22 488 ALA A O 1
ATOM 1781 N N . ASP A 1 267 ? -5.620 36.538 21.977 1.00 31.08 489 ASP A N 1
ATOM 1782 C CA . ASP A 1 267 ? -5.253 37.089 20.706 1.00 31.22 489 ASP A CA 1
ATOM 1783 C C . ASP A 1 267 ? -3.810 36.681 20.363 1.00 30.73 489 ASP A C 1
ATOM 1784 O O . ASP A 1 267 ? -3.193 35.888 21.069 1.00 28.22 489 ASP A O 1
ATOM 1789 N N . SER A 1 268 ? -3.311 37.197 19.260 1.00 30.67 490 SER A N 1
ATOM 1790 C CA . SER A 1 268 ? -1.993 36.811 18.770 1.00 31.95 490 SER A CA 1
ATOM 1791 C C . SER A 1 268 ? -0.901 37.283 19.748 1.00 30.27 490 SER A C 1
ATOM 1792 O O . SER A 1 268 ? 0.062 36.581 19.954 1.00 30.51 490 SER A O 1
ATOM 1795 N N . ASP A 1 269 ? -1.082 38.429 20.392 1.00 30.53 491 ASP A N 1
ATOM 1796 C CA . ASP A 1 269 ? -0.106 38.908 21.387 1.00 32.69 491 ASP A CA 1
ATOM 1797 C C . ASP A 1 269 ? 0.018 37.917 22.545 1.00 28.55 491 ASP A C 1
ATOM 1798 O O . ASP A 1 269 ? 1.113 37.565 22.899 1.00 27.12 491 ASP A O 1
ATOM 1803 N N . GLU A 1 270 ? -1.091 37.489 23.134 1.00 27.69 492 GLU A N 1
ATOM 1804 C CA . GLU A 1 270 ? -1.040 36.564 24.259 1.00 28.20 492 GLU A CA 1
ATOM 1805 C C . GLU A 1 270 ? -0.508 35.201 23.816 1.00 25.60 492 GLU A C 1
ATOM 1806 O O . GLU A 1 270 ? 0.097 34.501 24.593 1.00 24.95 492 GLU A O 1
ATOM 1812 N N . PHE A 1 271 ? -0.775 34.829 22.582 1.00 25.70 493 PHE A N 1
ATOM 1813 C CA . PHE A 1 271 ? -0.267 33.587 22.051 1.00 27.78 493 PHE A CA 1
ATOM 1814 C C . PHE A 1 271 ? 1.266 33.588 22.152 1.00 24.10 493 PHE A C 1
ATOM 1815 O O . PHE A 1 271 ? 1.863 32.621 22.635 1.00 23.85 493 PHE A O 1
ATOM 1823 N N . VAL A 1 272 ? 1.883 34.679 21.721 1.00 24.56 494 VAL A N 1
ATOM 1824 C CA . VAL A 1 272 ? 3.348 34.771 21.729 1.00 24.10 494 VAL A CA 1
ATOM 1825 C C . VAL A 1 272 ? 3.887 34.593 23.165 1.00 24.96 494 VAL A C 1
ATOM 1826 O O . VAL A 1 272 ? 4.771 33.783 23.415 1.00 24.77 494 VAL A O 1
ATOM 1830 N N . VAL A 1 273 ? 3.325 35.308 24.120 1.00 24.93 495 VAL A N 1
ATOM 1831 C CA . VAL A 1 273 ? 3.759 35.227 25.496 1.00 25.95 495 VAL A CA 1
ATOM 1832 C C . VAL A 1 273 ? 3.506 33.816 26.028 1.00 25.67 495 VAL A C 1
ATOM 1833 O O . VAL A 1 273 ? 4.325 33.304 26.777 1.00 24.82 495 VAL A O 1
ATOM 1837 N N . ALA A 1 274 ? 2.353 33.224 25.709 1.00 23.55 496 ALA A N 1
ATOM 1838 C CA . ALA A 1 274 ? 1.976 31.941 26.306 1.00 25.73 496 ALA A CA 1
ATOM 1839 C C . ALA A 1 274 ? 2.950 30.848 25.860 1.00 26.35 496 ALA A C 1
ATOM 1840 O O . ALA A 1 274 ? 3.364 30.003 26.664 1.00 26.53 496 ALA A O 1
ATOM 1842 N N . VAL A 1 275 ? 3.331 30.870 24.595 1.00 27.01 497 VAL A N 1
ATOM 1843 C CA . VAL A 1 275 ? 4.267 29.869 24.104 1.00 25.97 497 VAL A CA 1
ATOM 1844 C C . VAL A 1 275 ? 5.518 29.857 24.988 1.00 28.36 497 VAL A C 1
ATOM 1845 O O . VAL A 1 275 ? 6.030 28.762 25.344 1.00 27.09 497 VAL A O 1
ATOM 1849 N N . ARG A 1 276 ? 5.987 31.044 25.351 1.00 26.74 498 ARG A N 1
ATOM 1850 C CA . ARG A 1 276 ? 7.252 31.170 26.028 1.00 30.59 498 ARG A CA 1
ATOM 1851 C C . ARG A 1 276 ? 7.176 30.660 27.469 1.00 33.34 498 ARG A C 1
ATOM 1852 O O . ARG A 1 276 ? 8.220 30.584 28.126 1.00 34.12 498 ARG A O 1
ATOM 1860 N N . GLN A 1 277 ? 5.977 30.344 27.957 1.00 33.44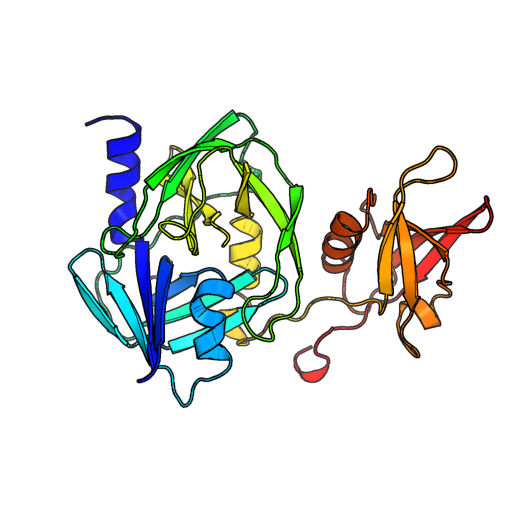 499 GLN A N 1
ATOM 1861 C CA . GLN A 1 277 ? 5.811 29.798 29.311 1.00 36.27 499 GLN A CA 1
ATOM 1862 C C . GLN A 1 277 ? 5.807 28.270 29.274 1.00 34.98 499 GLN A C 1
ATOM 1863 O O . GLN A 1 277 ? 5.698 27.654 30.315 1.00 37.30 499 GLN A O 1
ATOM 1869 N N . LEU A 1 278 ? 5.919 27.658 28.093 1.00 33.72 500 LEU A N 1
ATOM 1870 C CA . LEU A 1 278 ? 5.916 26.205 27.990 1.00 35.33 500 LEU A CA 1
ATOM 1871 C C . LEU A 1 278 ? 7.314 25.659 28.284 1.00 37.65 500 LEU A C 1
ATOM 1872 O O . LEU A 1 278 ? 8.310 26.339 28.083 1.00 41.98 500 LEU A O 1
ATOM 1877 N N . ALA A 1 279 ? 7.343 24.416 28.755 1.00 37.85 501 ALA A N 1
ATOM 1878 C CA . ALA A 1 279 ? 8.570 23.677 28.970 1.00 39.26 501 ALA A CA 1
ATOM 1879 C C . ALA A 1 279 ? 9.070 23.163 27.627 1.00 36.90 501 ALA A C 1
ATOM 1880 O O . ALA A 1 279 ? 8.290 22.584 26.884 1.00 38.99 501 ALA A O 1
ATOM 1882 N N . ILE A 1 280 ? 10.359 23.340 27.363 1.00 40.71 502 ILE A N 1
ATOM 1883 C CA . ILE A 1 280 ? 11.002 22.722 26.177 1.00 41.13 502 ILE A CA 1
ATOM 1884 C C . ILE A 1 280 ? 10.997 21.186 26.335 1.00 42.52 502 ILE A C 1
ATOM 1885 O O . ILE A 1 280 ? 11.200 20.662 27.421 1.00 41.92 502 ILE A O 1
ATOM 1890 N N . GLY A 1 281 ? 10.701 20.470 25.258 1.00 42.81 503 GLY A N 1
ATOM 1891 C CA . GLY A 1 281 ? 10.832 19.005 25.248 1.00 51.71 503 GLY A CA 1
ATOM 1892 C C . GLY A 1 281 ? 9.717 18.267 25.983 1.00 54.48 503 GLY A C 1
ATOM 1893 O O . GLY A 1 281 ? 9.730 17.036 25.995 1.00 55.35 503 GLY A O 1
ATOM 1894 N N . GLN A 1 282 ? 8.749 18.976 26.577 1.00 57.64 504 GLN A N 1
ATOM 1895 C CA . GLN A 1 282 ? 7.636 18.335 27.314 1.00 55.99 504 GLN A CA 1
ATOM 1896 C C . GLN A 1 282 ? 6.333 18.499 26.524 1.00 51.82 504 GLN A C 1
ATOM 1897 O O . GLN A 1 282 ? 6.080 19.565 25.961 1.00 48.91 504 GLN A O 1
ATOM 1903 N N . ASP A 1 283 ? 5.513 17.445 26.496 1.00 51.30 505 ASP A N 1
ATOM 1904 C CA . ASP A 1 283 ? 4.191 17.477 25.842 1.00 48.24 505 ASP A CA 1
ATOM 1905 C C . ASP A 1 283 ? 3.285 18.496 26.551 1.00 48.72 505 ASP A C 1
ATOM 1906 O O . ASP A 1 283 ? 3.309 18.623 27.776 1.00 47.78 505 ASP A O 1
ATOM 1911 N N . ALA A 1 284 ? 2.498 19.231 25.771 1.00 46.79 506 ALA A N 1
ATOM 1912 C CA . ALA A 1 284 ? 1.585 20.225 26.310 1.00 44.13 506 ALA A CA 1
ATOM 1913 C C . ALA A 1 284 ? 0.346 20.327 25.411 1.00 41.50 506 ALA A C 1
ATOM 1914 O O . ALA A 1 284 ? 0.443 20.187 24.180 1.00 40.15 506 ALA A O 1
ATOM 1916 N N . PRO A 1 285 ? -0.821 20.599 26.017 1.00 40.00 507 PRO A N 1
ATOM 1917 C CA . PRO A 1 285 ? -2.074 20.761 25.280 1.00 41.33 507 PRO A CA 1
ATOM 1918 C C . PRO A 1 285 ? -2.231 22.139 24.609 1.00 39.59 507 PRO A C 1
ATOM 1919 O O . PRO A 1 285 ? -1.967 23.174 25.220 1.00 46.68 507 PRO A O 1
ATOM 1923 N N . ILE A 1 286 ? -2.627 22.134 23.347 1.00 38.90 508 ILE A N 1
ATOM 1924 C CA . ILE A 1 286 ? -3.077 23.329 22.639 1.00 37.57 508 ILE A CA 1
ATOM 1925 C C . ILE A 1 286 ? -4.550 23.123 22.285 1.00 40.01 508 ILE A C 1
ATOM 1926 O O . ILE A 1 286 ? -4.889 22.129 21.610 1.00 36.10 508 ILE A O 1
ATOM 1931 N N . GLU A 1 287 ? -5.396 24.051 22.723 1.00 40.12 509 GLU A N 1
ATOM 1932 C CA . GLU A 1 287 ? -6.828 24.024 22.403 1.00 39.35 509 GLU A CA 1
ATOM 1933 C C . GLU A 1 287 ? -7.098 24.977 21.245 1.00 38.10 509 GLU A C 1
ATOM 1934 O O . GLU A 1 287 ? -6.678 26.130 21.228 1.00 37.76 509 GLU A O 1
ATOM 1940 N N . VAL A 1 288 ? -7.851 24.455 20.302 1.00 38.55 510 VAL A N 1
ATOM 1941 C CA . VAL A 1 288 ? -8.026 25.026 18.999 1.00 38.19 510 VAL A CA 1
ATOM 1942 C C . VAL A 1 288 ? -9.522 24.964 18.661 1.00 39.99 510 VAL A C 1
ATOM 1943 O O . VAL A 1 288 ? -10.188 24.029 19.068 1.00 39.84 510 VAL A O 1
ATOM 1947 N N . VAL A 1 289 ? -10.035 25.931 17.909 1.00 38.01 511 VAL A N 1
ATOM 1948 C CA . VAL A 1 289 ? -11.333 25.756 17.296 1.00 38.97 511 VAL A CA 1
ATOM 1949 C C . VAL A 1 289 ? -11.144 25.638 15.782 1.00 37.93 511 VAL A C 1
ATOM 1950 O O . VAL A 1 289 ? -10.626 26.535 15.109 1.00 37.30 511 VAL A O 1
ATOM 1954 N N . ARG A 1 290 ? -11.606 24.504 15.269 1.00 39.32 512 ARG A N 1
ATOM 1955 C CA . ARG A 1 290 ? -11.362 24.102 13.900 1.00 41.02 512 ARG A CA 1
ATOM 1956 C C . ARG A 1 290 ? -12.704 23.774 13.233 1.00 40.58 512 ARG A C 1
ATOM 1957 O O . ARG A 1 290 ? -13.387 22.873 13.679 1.00 37.56 512 ARG A O 1
ATOM 1965 N N . GLU A 1 291 ? -13.042 24.491 12.167 1.00 42.28 513 GLU A N 1
ATOM 1966 C CA . GLU A 1 291 ? -14.319 24.285 11.454 1.00 50.73 513 GLU A CA 1
ATOM 1967 C C . GLU A 1 291 ? -15.480 24.114 12.449 1.00 47.70 513 GLU A C 1
ATOM 1968 O O . GLU A 1 291 ? -16.210 23.122 12.387 1.00 51.01 513 GLU A O 1
ATOM 1974 N N . GLY A 1 292 ? -15.590 25.054 13.393 1.00 45.99 514 GLY A N 1
ATOM 1975 C CA . GLY A 1 292 ? -16.670 25.120 14.372 1.00 42.59 514 GLY A CA 1
ATOM 1976 C C . GLY A 1 292 ? -16.538 24.123 15.517 1.00 40.73 514 GLY A C 1
ATOM 1977 O O . GLY A 1 292 ? -17.354 24.156 16.438 1.00 42.16 514 GLY A O 1
ATOM 1978 N N . ARG A 1 293 ? -15.559 23.230 15.474 1.00 39.19 515 ARG A N 1
ATOM 1979 C CA . ARG A 1 293 ? -15.385 22.211 16.512 1.00 45.66 515 ARG A CA 1
ATOM 1980 C C . ARG A 1 293 ? -14.188 22.582 17.391 1.00 53.88 515 ARG A C 1
ATOM 1981 O O . ARG A 1 293 ? -13.207 23.186 16.906 1.00 48.84 515 ARG A O 1
ATOM 1984 N N . HIS A 1 294 ? -14.271 22.178 18.659 1.00 54.05 516 HIS A N 1
ATOM 1985 C CA . HIS A 1 294 ? -13.230 22.397 19.650 1.00 50.56 516 HIS A CA 1
ATOM 1986 C C . HIS A 1 294 ? -12.337 21.161 19.693 1.00 52.85 516 HIS A C 1
ATOM 1987 O O . HIS A 1 294 ? -12.837 20.096 20.010 1.00 48.98 516 HIS A O 1
ATOM 1994 N N . VAL A 1 295 ? -11.034 21.322 19.406 1.00 52.81 517 VAL A N 1
ATOM 1995 C CA . VAL A 1 295 ? -10.057 20.201 19.323 1.00 47.31 517 VAL A CA 1
ATOM 1996 C C . VAL A 1 295 ? -8.860 20.499 20.242 1.00 44.77 517 VAL A C 1
ATOM 1997 O O . VAL A 1 295 ? -8.332 21.588 20.231 1.00 43.31 517 VAL A O 1
ATOM 2001 N N . THR A 1 296 ? -8.429 19.527 21.028 1.00 40.20 518 THR A N 1
ATOM 2002 C CA . THR A 1 296 ? -7.204 19.647 21.763 1.00 44.00 518 THR A CA 1
ATOM 2003 C C . THR A 1 296 ? -6.098 18.831 21.087 1.00 48.72 518 THR A C 1
ATOM 2004 O O . THR A 1 296 ? -6.227 17.633 20.920 1.00 48.73 518 THR A O 1
ATOM 2008 N N . LEU A 1 297 ? -4.998 19.487 20.744 1.00 50.28 519 LEU A N 1
ATOM 2009 C CA . LEU A 1 297 ? -3.824 18.808 20.215 1.00 46.56 519 LEU A CA 1
ATOM 2010 C C . LEU A 1 297 ? -2.735 18.743 21.294 1.00 47.30 519 LEU A C 1
ATOM 2011 O O . LEU A 1 297 ? -2.855 19.309 22.392 1.00 43.13 519 LEU A O 1
ATOM 2016 N N . THR A 1 298 ? -1.686 17.995 20.979 1.00 46.57 520 THR A N 1
ATOM 2017 C CA . THR A 1 298 ? -0.526 17.888 21.837 1.00 43.59 520 THR A CA 1
ATOM 2018 C C . THR A 1 298 ? 0.711 18.323 21.046 1.00 44.79 520 THR A C 1
ATOM 2019 O O . THR A 1 298 ? 0.890 17.938 19.886 1.00 39.42 520 THR A O 1
ATOM 2023 N N . VAL A 1 299 ? 1.528 19.174 21.670 1.00 41.36 521 VAL A N 1
ATOM 2024 C CA . VAL A 1 299 ? 2.745 19.663 21.051 1.00 39.56 521 VAL A CA 1
ATOM 2025 C C . VAL A 1 299 ? 3.872 19.559 22.078 1.00 38.37 521 VAL A C 1
ATOM 2026 O O . VAL A 1 299 ? 3.644 19.811 23.258 1.00 37.77 521 VAL A O 1
ATOM 2030 N N . LYS A 1 300 ? 5.041 19.139 21.593 1.00 36.58 522 LYS A N 1
ATOM 2031 C CA . LYS A 1 300 ? 6.312 19.124 22.325 1.00 40.09 522 LYS A CA 1
ATOM 2032 C C . LYS A 1 300 ? 7.187 20.302 21.850 1.00 36.77 522 LYS A C 1
ATOM 2033 O O . LYS A 1 300 ? 7.795 20.258 20.763 1.00 32.53 522 LYS A O 1
ATOM 2037 N N . PRO A 1 301 ? 7.245 21.382 22.634 1.00 32.36 523 PRO A N 1
ATOM 2038 C CA . PRO A 1 301 ? 8.020 22.541 22.145 1.00 31.90 523 PRO A CA 1
ATOM 2039 C C . PRO A 1 301 ? 9.518 22.260 21.916 1.00 32.50 523 PRO A C 1
ATOM 2040 O O . PRO A 1 301 ? 10.123 21.567 22.725 1.00 32.61 523 PRO A O 1
ATOM 2044 N N . ASP A 1 302 ? 10.099 22.831 20.851 1.00 28.71 524 ASP A N 1
ATOM 2045 C CA . ASP A 1 302 ? 11.524 22.781 20.596 1.00 30.29 524 ASP A CA 1
ATOM 2046 C C . ASP A 1 302 ? 12.221 23.959 21.282 1.00 30.46 524 ASP A C 1
ATOM 2047 O O . ASP A 1 302 ? 11.585 24.991 21.491 1.00 30.10 524 ASP A O 1
ATOM 2052 N N . PRO A 1 303 ? 13.528 23.832 21.609 1.00 32.28 525 PRO A N 1
ATOM 2053 C CA . PRO A 1 303 ? 14.285 25.048 21.936 1.00 28.86 525 PRO A CA 1
ATOM 2054 C C . PRO A 1 303 ? 14.456 25.930 20.692 1.00 29.96 525 PRO A C 1
ATOM 2055 O O . PRO A 1 303 ? 14.641 25.396 19.598 1.00 28.03 525 PRO A O 1
ATOM 2059 N N . ASP A 1 304 ? 14.404 27.249 20.833 1.00 28.95 526 ASP A N 1
ATOM 2060 C CA . ASP A 1 304 ? 14.696 28.121 19.679 1.00 31.58 526 ASP A CA 1
ATOM 2061 C C . ASP A 1 304 ? 16.200 28.116 19.348 1.00 33.58 526 ASP A C 1
ATOM 2062 O O . ASP A 1 304 ? 16.567 28.447 18.237 1.00 39.53 526 ASP A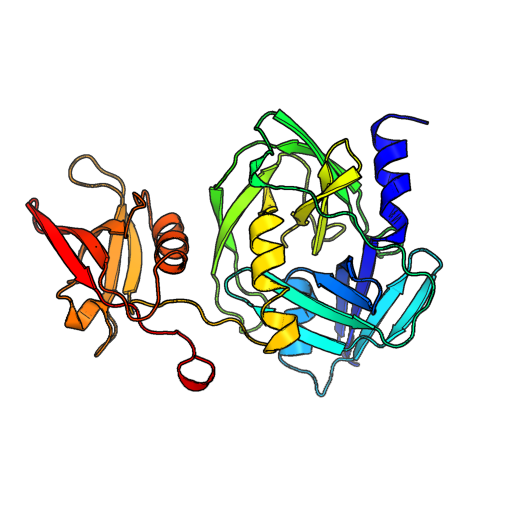 O 1
ATOM 2067 N N . SER A 1 305 ? 17.069 27.765 20.296 1.00 36.00 527 SER A N 1
ATOM 2068 C CA . SER A 1 305 ? 18.527 27.657 20.047 1.00 37.67 527 SER A CA 1
ATOM 2069 C C . SER A 1 305 ? 19.008 26.277 20.508 1.00 38.00 527 SER A C 1
ATOM 2070 O O . SER A 1 305 ? 19.271 26.066 21.703 1.00 38.32 527 SER A O 1
ATOM 2073 N N . THR A 1 306 ? 19.072 25.339 19.569 1.00 37.69 528 THR A N 1
ATOM 2074 C CA . THR A 1 306 ? 19.240 23.910 19.906 1.00 39.52 528 THR A CA 1
ATOM 2075 C C . THR A 1 306 ? 20.629 23.691 20.540 1.00 39.11 528 THR A C 1
ATOM 2076 O O . THR A 1 306 ? 20.754 22.992 21.531 1.00 36.38 528 THR A O 1
ATOM 2080 N N . LEU A 1 307 ? 21.648 24.390 20.059 1.00 41.51 529 LEU A N 1
ATOM 2081 C CA . LEU A 1 307 ? 23.023 24.163 20.553 1.00 42.51 529 LEU A CA 1
ATOM 2082 C C . LEU A 1 307 ? 23.246 24.748 21.953 1.00 46.47 529 LEU A C 1
ATOM 2083 O O . LEU A 1 307 ? 24.136 24.266 22.655 1.00 40.91 529 LEU A O 1
ATOM 2088 N N . GLU A 1 308 ? 22.464 25.748 22.384 1.00 43.85 530 GLU A N 1
ATOM 2089 C CA . GLU A 1 308 ? 22.649 26.252 23.737 1.00 43.58 530 GLU A CA 1
ATOM 2090 C C . GLU A 1 308 ? 21.683 25.559 24.694 1.00 43.33 530 GLU A C 1
ATOM 2091 O O . GLU A 1 308 ? 21.730 25.824 25.882 1.00 47.79 530 GLU A O 1
ATOM 2097 N N . HIS A 1 309 ? 20.840 24.673 24.194 1.00 39.76 531 HIS A N 1
ATOM 2098 C CA . HIS A 1 309 ? 19.993 23.883 25.053 1.00 38.95 531 HIS A CA 1
ATOM 2099 C C . HIS A 1 309 ? 20.736 22.586 25.389 1.00 40.84 531 HIS A C 1
ATOM 2100 O O . HIS A 1 309 ? 20.647 22.110 26.509 1.00 50.33 531 HIS A O 1
#

Sequence (296 aa):
AGRFTKVAAAVADSVVTIESVSDQEGMQGSGVIVDGRGYIVTNNHVISEAANNNPSQFKTTVVFNDGKEVPANLVGRDPKTDLAVLKVDNVDNLTVARLGDSSKVRVGDEVLAVGAPLGLRSTVTQGIVSSALHRPVPLSGEGSDTDTVIDAIQTDASINHGNSSGGPLIDMDAQVIGINTALGFAIPVNEMKLVANNSLIKDGKIVHPTLGISTRSVSNAIASGAQVANVKAGSPAQKGGILENDVIVKVGNRAVADSDEFVVAVRQLAIGQDAPIEVVREGRHVTLTVKPDPDSTLEH

CATH classification: 2.40.10.10 (+2 more: 2.40.10.10, 2.30.42.10)

Foldseek 3Di:
DDLVVVLLVVQQQQKKKKWKDFPVDIAIWMWGAADQQFKIKFFCLRCVVCVVVVVGIWIWIAGLVGDIFGKAWLAHDLQLRMTMIGGHDDHPRDHAAADELVPFDWFFKKWLFFHPPDPQADIWIWTFHDFQDWDWDPRNDPRHIYIARWGDTPTDQARRRHRHFIAGSVSHGQFGWHNVTTGRGRVVVCVQSVCCNVQSDDWFWDQQFQWFFDDDDLDGFTFTQDHDPPGQCVVFPPDGRWGWQDWAPGGGRTRRSVRHSRRVDDAQDWGWTWTQDPSRIDITIGHTHIPDNVSD

B-factor: mean 34.44, std 9.9, range [17.11, 76.19]

Nearest PDB structures (foldseek):
  7w21-assembly1_A  TM=1.001E+00  e=7.918E-60  Mycobacterium tuberculosis H37Rv
  7w25-assembly1_A  TM=1.002E+00  e=3.772E-58  Mycobacterium tuberculosis H37Rv
  7w4s-assembly1_A  TM=9.967E-01  e=4.279E-57  Mycobacterium tuberculosis H37Rv
  7w4r-assembly1_A  TM=1.001E+00  e=1.221E-56  Mycobacterium tuberculosis H37Rv
  4rqy-assembly1_A  TM=6.844E-01  e=2.876E-26  Escherichia coli

InterPro domains:
  IPR001478 PDZ domain [PF13180] (440-522)
  IPR001478 PDZ domain [SM00228] (440-514)
  IPR001940 Peptidase S1C [PR00834] (263-275)
  IPR001940 Peptidase S1C [PR00834] (290-310)
  IPR001940 Peptidase S1C [PR00834] (331-355)
  IPR001940 Peptidase S1C [PR00834] (372-389)
  IPR001940 Peptidase S1C [PR00834] (394-411)
  IPR001940 Peptidase S1C [PR00834] (472-484)
  IPR009003 Peptidase S1, PA clan [SSF50494] (229-436)
  IPR036034 PDZ superfamily [G3DSA:2.30.42.10] (438-528)
  IPR036034 PDZ superfamily [SSF50156] (422-523)
  IPR051201 Chloroplastic and Bacterial Serine Proteases [PTHR43343] (217-521)

Secondary structure (P-SEA, 3-state):
ccaaaaaaaaacccbbbbbbbcccccccbbbbbccccbbbbbccccaaaaaaccccbbbbbbcccbbbbbbbbccccccccbbbbbbccccccbbbbbbbcccccccbbbbbcccccccccbbbbbcccccbbbbbbbbcccbbbbccccccccccccccccccccccccccccccccccbbbccaaaaaaaaaaaaaccbbbbbbcbbbbbbbbcccccccccccccccccccccccccccccccccccccccaaaaaaaaaaccccbbbbbbbbcccbbbbbbbbbbbcccccc

Solvent-accessible surface area: 13200 Å² total

GO terms:
  GO:0005886 plasma membrane (C, HDA)

Organism: Mycobacterium tuberculosis (strain ATCC 25618 / H37Rv) (NCBI:txid83332)